Protein AF-A0A660T257-F1 (afdb_monomer_lite)

Structure (mmCIF, N/CA/C/O backbone):
data_AF-A0A660T257-F1
#
_entry.id   AF-A0A660T257-F1
#
loop_
_atom_site.group_PDB
_atom_site.id
_atom_site.type_symbol
_atom_site.label_atom_id
_atom_site.label_alt_id
_atom_site.label_comp_id
_atom_site.label_asym_id
_atom_site.label_entity_id
_atom_site.label_seq_id
_atom_site.pdbx_PDB_ins_code
_atom_site.Cartn_x
_atom_site.Cartn_y
_atom_site.Cartn_z
_atom_site.occupancy
_atom_site.B_iso_or_equiv
_atom_site.auth_seq_id
_atom_site.auth_comp_id
_atom_site.auth_asym_id
_atom_site.auth_atom_id
_atom_site.pdbx_PDB_model_num
ATOM 1 N N . MET A 1 1 ? 10.123 -20.105 -24.258 1.00 37.50 1 MET A N 1
ATOM 2 C CA . MET A 1 1 ? 10.003 -19.693 -22.844 1.00 37.50 1 MET A CA 1
ATOM 3 C C . MET A 1 1 ? 10.621 -18.316 -22.724 1.00 37.50 1 MET A C 1
ATOM 5 O O . MET A 1 1 ? 11.839 -18.211 -22.765 1.00 37.50 1 MET A O 1
ATOM 9 N N . TYR A 1 2 ? 9.806 -17.264 -22.693 1.00 41.28 2 TYR A N 1
ATOM 10 C CA . TYR A 1 2 ? 10.317 -15.922 -22.425 1.00 41.28 2 TYR A CA 1
ATOM 11 C C . TYR A 1 2 ? 10.726 -15.868 -20.955 1.00 41.28 2 TYR A C 1
ATOM 13 O O . TYR A 1 2 ? 9.949 -16.247 -20.081 1.00 41.28 2 TYR A O 1
ATOM 21 N N . SER A 1 3 ? 11.972 -15.489 -20.689 1.00 53.00 3 SER A N 1
ATOM 22 C CA . SER A 1 3 ? 12.457 -15.364 -19.321 1.00 53.00 3 SER A CA 1
ATOM 23 C C . SER A 1 3 ? 11.784 -14.148 -18.685 1.00 53.00 3 SER A C 1
ATOM 25 O O . SER A 1 3 ? 11.982 -13.029 -19.153 1.00 53.00 3 SER A O 1
ATOM 27 N N . ASN A 1 4 ? 11.021 -14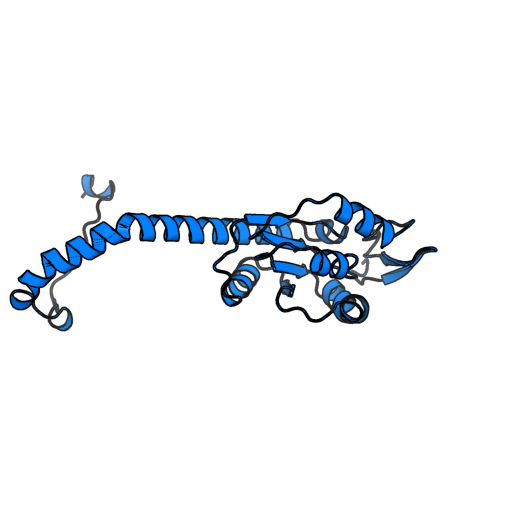.366 -17.612 1.00 74.00 4 ASN A N 1
ATOM 28 C CA . ASN A 1 4 ? 10.443 -13.340 -16.732 1.00 74.00 4 ASN A CA 1
ATOM 29 C C . ASN A 1 4 ? 11.539 -12.642 -15.897 1.00 74.00 4 ASN A C 1
ATOM 31 O O . ASN A 1 4 ? 11.479 -12.564 -14.673 1.00 74.00 4 ASN A O 1
ATOM 35 N N . ILE A 1 5 ? 12.614 -12.215 -16.558 1.00 89.94 5 ILE A N 1
ATOM 36 C CA . ILE A 1 5 ? 13.766 -11.566 -15.941 1.00 89.94 5 ILE A CA 1
ATOM 37 C C . ILE A 1 5 ? 13.730 -10.100 -16.373 1.00 89.94 5 ILE A C 1
ATOM 39 O O . ILE A 1 5 ? 13.799 -9.830 -17.575 1.00 89.94 5 ILE A O 1
ATOM 43 N N . PRO A 1 6 ? 13.621 -9.149 -15.434 1.00 94.06 6 PRO A N 1
ATOM 44 C CA . PRO A 1 6 ? 13.685 -7.743 -15.773 1.00 94.06 6 PRO A CA 1
ATOM 45 C C . PRO A 1 6 ? 15.085 -7.370 -16.268 1.00 94.06 6 PRO A C 1
ATOM 47 O O . PRO A 1 6 ? 16.095 -7.731 -15.665 1.00 94.06 6 PRO A O 1
ATOM 50 N N . LEU A 1 7 ? 15.145 -6.605 -17.356 1.00 94.06 7 LEU A N 1
ATOM 51 C CA . LEU A 1 7 ? 16.384 -6.137 -17.968 1.00 94.06 7 LEU A CA 1
ATOM 52 C C . LEU A 1 7 ? 16.445 -4.613 -17.944 1.00 94.06 7 LEU A C 1
ATOM 54 O O . LEU A 1 7 ? 15.573 -3.935 -18.491 1.00 94.06 7 LEU A O 1
ATOM 58 N N . LEU A 1 8 ? 17.518 -4.068 -17.369 1.00 93.25 8 LEU A N 1
ATOM 59 C CA . LEU A 1 8 ? 17.798 -2.638 -17.443 1.00 93.25 8 LEU A CA 1
ATOM 60 C C . LEU A 1 8 ? 18.213 -2.254 -18.864 1.00 93.25 8 LEU A C 1
ATOM 62 O O . LEU A 1 8 ? 19.142 -2.818 -19.448 1.00 93.25 8 LEU A O 1
ATOM 66 N N . LYS A 1 9 ? 17.538 -1.251 -19.418 1.00 92.94 9 LYS A N 1
ATOM 67 C CA . LYS A 1 9 ? 17.835 -0.672 -20.727 1.00 92.94 9 LYS A CA 1
ATOM 68 C C . LYS A 1 9 ? 18.117 0.811 -20.558 1.00 92.94 9 LYS A C 1
ATOM 70 O O . LYS A 1 9 ? 17.287 1.559 -20.047 1.00 92.94 9 LYS A O 1
ATOM 75 N N . LYS A 1 10 ? 19.296 1.249 -20.999 1.00 88.06 10 LYS A N 1
ATOM 76 C CA . LYS A 1 10 ? 19.611 2.677 -21.064 1.00 88.06 10 LYS A CA 1
ATOM 77 C C . LYS A 1 10 ? 18.778 3.319 -22.168 1.00 88.06 10 LYS A C 1
ATOM 79 O O . LYS A 1 10 ? 18.723 2.817 -23.286 1.00 88.06 10 LYS A O 1
ATOM 84 N N . THR A 1 11 ? 18.165 4.441 -21.841 1.00 83.31 11 THR A N 1
ATOM 85 C CA . THR A 1 11 ? 17.548 5.364 -22.791 1.00 83.31 11 THR A CA 1
ATOM 86 C C . THR A 1 11 ? 18.390 6.637 -22.832 1.00 83.31 11 THR A C 1
ATOM 88 O O . THR A 1 11 ? 19.219 6.865 -21.948 1.00 83.31 11 THR A O 1
ATOM 91 N N . GLY A 1 12 ? 18.171 7.503 -23.823 1.00 74.25 12 GLY A N 1
ATOM 92 C CA . GLY A 1 12 ? 18.867 8.794 -23.887 1.00 74.25 12 GLY A CA 1
ATOM 93 C C . GLY A 1 12 ? 18.593 9.721 -22.691 1.00 74.25 12 GLY A C 1
ATOM 94 O O . GLY A 1 12 ? 19.298 10.711 -22.533 1.00 74.25 12 GLY A O 1
ATOM 95 N N . ARG A 1 13 ? 17.582 9.422 -21.857 1.00 81.12 13 ARG A N 1
ATOM 96 C CA . ARG A 1 13 ? 17.127 10.256 -20.729 1.00 81.12 13 ARG A CA 1
ATOM 97 C C . ARG A 1 13 ? 16.907 9.475 -19.426 1.00 81.12 13 ARG A C 1
ATOM 99 O O . ARG A 1 13 ? 16.067 9.848 -18.620 1.00 81.12 13 ARG A O 1
ATOM 106 N N . GLY A 1 14 ? 17.633 8.376 -19.222 1.00 82.50 14 GLY A N 1
ATOM 107 C CA . GLY A 1 14 ? 17.567 7.591 -17.983 1.00 82.50 14 GLY A CA 1
ATOM 108 C C . GLY A 1 14 ? 17.494 6.089 -18.226 1.00 82.50 14 GLY A C 1
ATOM 109 O O . GLY A 1 14 ? 17.771 5.611 -19.329 1.00 82.50 14 GLY A O 1
ATOM 110 N N . GLN A 1 15 ? 17.124 5.327 -17.201 1.00 91.56 15 GLN A N 1
ATOM 111 C CA . GLN A 1 15 ? 17.009 3.872 -17.290 1.00 91.56 15 GLN A CA 1
ATOM 112 C C . GLN A 1 15 ? 15.545 3.455 -17.418 1.00 91.56 15 GLN A C 1
ATOM 114 O O . GLN A 1 15 ? 14.656 4.011 -16.785 1.00 91.56 15 GLN A O 1
ATOM 119 N N . ASN A 1 16 ? 15.285 2.467 -18.263 1.00 94.38 16 ASN A N 1
ATOM 120 C CA . ASN A 1 16 ? 13.996 1.798 -18.354 1.00 94.38 16 ASN A CA 1
ATOM 121 C C . ASN A 1 16 ? 14.183 0.323 -17.982 1.00 94.38 16 ASN A C 1
ATOM 123 O O . ASN A 1 16 ? 15.296 -0.205 -18.039 1.00 94.38 16 ASN A O 1
ATOM 127 N N . VAL A 1 17 ? 13.094 -0.344 -17.620 1.00 95.56 17 VAL A N 1
ATOM 128 C CA . VAL A 1 17 ? 13.072 -1.778 -17.340 1.00 95.56 17 VAL A CA 1
ATOM 129 C C . VAL A 1 17 ? 12.233 -2.449 -18.410 1.00 95.56 17 VAL A C 1
ATOM 131 O O . VAL A 1 17 ? 11.068 -2.103 -18.598 1.00 95.56 17 VAL A O 1
ATOM 134 N N . GLN A 1 18 ? 12.835 -3.396 -19.118 1.00 94.75 18 GLN A N 1
ATOM 135 C CA . GLN A 1 18 ? 12.131 -4.293 -20.019 1.00 94.75 18 GLN A CA 1
ATOM 136 C C . GLN A 1 18 ? 11.796 -5.582 -19.264 1.00 94.75 18 GLN A C 1
ATOM 138 O O . GLN A 1 18 ? 12.688 -6.210 -18.698 1.00 94.75 18 GLN A O 1
ATOM 143 N N . TYR A 1 19 ? 10.527 -5.974 -19.260 1.00 93.62 19 TYR A N 1
ATOM 144 C CA . TYR A 1 19 ? 10.048 -7.223 -18.674 1.00 93.62 19 TYR A CA 1
ATOM 145 C C . TYR A 1 19 ? 9.296 -7.998 -19.759 1.00 93.62 19 TYR A C 1
ATOM 147 O O . TYR A 1 19 ? 8.234 -7.567 -20.215 1.00 93.62 19 TYR A O 1
ATOM 155 N N . GLY A 1 20 ? 9.895 -9.088 -20.245 1.00 89.19 20 GLY A N 1
ATOM 156 C CA . GLY A 1 20 ? 9.464 -9.721 -21.494 1.00 89.19 20 GLY A CA 1
ATOM 157 C C . GLY A 1 20 ? 9.533 -8.731 -22.664 1.00 89.19 20 GLY A C 1
ATOM 158 O O . GLY A 1 20 ? 10.574 -8.120 -22.915 1.00 89.19 20 GLY A O 1
ATOM 159 N N . ASP A 1 21 ? 8.408 -8.523 -23.344 1.00 88.94 21 ASP A N 1
ATOM 160 C CA . ASP A 1 21 ? 8.302 -7.612 -24.494 1.00 88.94 21 ASP A CA 1
ATOM 161 C C . ASP A 1 21 ? 7.817 -6.198 -24.119 1.00 88.94 21 ASP A C 1
ATOM 163 O O . ASP A 1 21 ? 7.567 -5.360 -24.987 1.00 88.94 21 ASP A O 1
ATOM 167 N N . ILE A 1 22 ? 7.672 -5.905 -22.821 1.00 92.06 22 ILE A N 1
ATOM 168 C CA . ILE A 1 22 ? 7.062 -4.663 -22.336 1.00 92.06 22 ILE A CA 1
ATOM 169 C C . ILE A 1 22 ? 8.108 -3.786 -21.645 1.00 92.06 22 ILE A C 1
ATOM 171 O O . ILE A 1 22 ? 8.838 -4.236 -20.766 1.00 92.06 22 ILE A O 1
ATOM 175 N N . PHE A 1 23 ? 8.135 -2.497 -21.993 1.00 95.00 23 PHE A N 1
ATOM 176 C CA . PHE A 1 23 ? 8.833 -1.473 -21.210 1.00 95.00 23 PHE A CA 1
ATOM 177 C C . PHE A 1 23 ? 7.947 -0.962 -20.073 1.00 95.00 23 PHE A C 1
ATOM 179 O O . PHE A 1 23 ? 6.807 -0.547 -20.311 1.00 95.00 23 PHE A O 1
ATOM 186 N N . LEU A 1 24 ? 8.480 -0.962 -18.849 1.00 95.75 24 LEU A N 1
ATOM 187 C CA . LEU A 1 24 ? 7.742 -0.595 -17.637 1.00 95.75 24 LEU A CA 1
ATOM 188 C C . LEU A 1 24 ? 7.654 0.918 -17.406 1.00 95.75 24 LEU A C 1
ATOM 190 O O . LEU A 1 24 ? 6.793 1.374 -16.655 1.00 95.75 24 LEU A O 1
ATOM 194 N N . TYR A 1 25 ? 8.473 1.702 -18.103 1.00 96.00 25 TYR A N 1
ATOM 195 C CA . TYR A 1 25 ? 8.393 3.162 -18.146 1.00 96.00 25 TYR A CA 1
ATOM 196 C C . TYR A 1 25 ? 8.303 3.680 -19.586 1.00 96.00 25 TYR A C 1
ATOM 198 O O . TYR A 1 25 ? 8.396 2.919 -20.553 1.00 96.00 25 TYR A O 1
ATOM 206 N N . SER A 1 26 ? 8.147 4.998 -19.737 1.00 92.62 26 SER A N 1
ATOM 207 C CA . SER A 1 26 ? 8.244 5.679 -21.034 1.00 92.62 26 SER A CA 1
ATOM 208 C C . SER A 1 26 ? 9.567 5.349 -21.731 1.00 92.62 26 SER A C 1
ATOM 210 O O . SER A 1 26 ? 10.632 5.450 -21.130 1.00 92.62 26 SER A O 1
ATOM 212 N N . THR A 1 27 ? 9.522 4.980 -23.010 1.00 91.25 27 THR A N 1
ATOM 213 C CA . THR A 1 27 ? 10.723 4.686 -23.816 1.00 91.25 27 THR A CA 1
ATOM 214 C C . THR A 1 27 ? 11.532 5.936 -24.168 1.00 91.25 27 THR A C 1
ATOM 216 O O . THR A 1 27 ? 12.701 5.823 -24.525 1.00 91.25 27 THR A O 1
ATOM 219 N N . ILE A 1 28 ? 10.927 7.123 -24.049 1.00 89.75 28 ILE A N 1
ATOM 220 C CA . ILE A 1 28 ? 11.539 8.411 -24.402 1.00 89.75 28 ILE A CA 1
ATOM 221 C C . ILE A 1 28 ? 12.179 9.076 -23.178 1.00 89.75 28 ILE A C 1
ATOM 223 O O . ILE A 1 28 ? 13.295 9.585 -23.259 1.00 89.75 28 ILE A O 1
ATOM 227 N N . ASP A 1 29 ? 11.452 9.111 -22.061 1.00 91.75 29 ASP A N 1
ATOM 228 C CA . ASP A 1 29 ? 11.835 9.824 -20.836 1.00 91.75 29 ASP A CA 1
ATOM 229 C C . ASP A 1 29 ? 11.271 9.083 -19.607 1.00 91.75 29 ASP A C 1
ATOM 231 O O . ASP A 1 29 ? 10.191 9.439 -19.111 1.00 91.75 29 ASP A O 1
ATOM 235 N N . PRO A 1 30 ? 11.928 7.983 -19.182 1.00 93.00 30 PRO A N 1
ATOM 236 C CA . PRO A 1 30 ? 11.420 7.088 -18.145 1.00 93.00 30 PRO A CA 1
ATOM 237 C C . PRO A 1 30 ? 11.067 7.810 -16.844 1.00 93.00 30 PRO A C 1
ATOM 239 O O . PRO A 1 30 ? 9.935 7.707 -16.381 1.00 93.00 30 PRO A O 1
ATOM 242 N N . GLU A 1 31 ? 12.001 8.588 -16.301 1.00 93.06 31 GLU A N 1
ATOM 243 C CA . GLU A 1 31 ? 11.840 9.277 -15.022 1.00 93.06 31 GLU A CA 1
ATOM 244 C C . GLU A 1 31 ? 11.052 10.585 -15.173 1.00 93.06 31 GLU A C 1
ATOM 246 O O . GLU A 1 31 ? 10.085 10.819 -14.443 1.00 93.06 31 GLU A O 1
ATOM 251 N N . GLY A 1 32 ? 11.390 11.420 -16.163 1.00 93.88 32 GLY A N 1
ATOM 252 C CA . GLY A 1 32 ? 10.760 12.729 -16.339 1.00 93.88 32 GLY A CA 1
ATOM 253 C C . GLY A 1 32 ? 9.259 12.638 -16.617 1.00 93.88 32 GLY A C 1
ATOM 254 O O . GLY A 1 32 ? 8.488 13.490 -16.168 1.00 93.88 32 GLY A O 1
ATOM 255 N N . SER A 1 33 ? 8.805 11.577 -17.294 1.00 92.88 33 SER A N 1
ATOM 256 C CA . SER A 1 33 ? 7.372 11.325 -17.498 1.00 92.88 33 SER A CA 1
ATOM 257 C C . SER A 1 33 ? 6.619 11.010 -16.199 1.00 92.88 33 SER A C 1
ATOM 259 O O . SER A 1 33 ? 5.471 11.435 -16.043 1.00 92.88 33 SER A O 1
ATOM 261 N N . VAL A 1 34 ? 7.261 10.319 -15.253 1.00 94.38 34 VAL A N 1
ATOM 262 C CA . VAL A 1 34 ? 6.695 9.997 -13.936 1.00 94.38 34 VAL A CA 1
ATOM 263 C C . VAL A 1 34 ? 6.650 11.243 -13.058 1.00 94.38 34 VAL A C 1
ATOM 265 O O . VAL A 1 34 ? 5.609 11.537 -12.472 1.00 94.38 34 VAL A O 1
ATOM 268 N N . LEU A 1 35 ? 7.730 12.031 -13.030 1.00 94.25 35 LEU A N 1
ATOM 269 C CA . LEU A 1 35 ? 7.789 13.271 -12.250 1.00 94.25 35 LEU A CA 1
ATOM 270 C C . LEU A 1 35 ? 6.707 14.274 -12.679 1.00 94.25 35 LEU A C 1
ATOM 272 O O . LEU A 1 35 ? 5.972 14.779 -11.833 1.00 94.25 35 LEU A O 1
ATOM 276 N N . LYS A 1 36 ? 6.521 14.477 -13.991 1.00 93.50 36 LYS A N 1
ATOM 277 C CA . LYS A 1 36 ? 5.444 15.327 -14.536 1.00 93.50 36 LYS A CA 1
ATOM 278 C C . LYS A 1 36 ? 4.043 14.832 -14.178 1.00 93.50 36 LYS A C 1
ATOM 280 O O . LYS A 1 36 ? 3.115 15.632 -14.087 1.00 93.50 36 LYS A O 1
ATOM 285 N N . ARG A 1 37 ? 3.860 13.514 -14.033 1.00 93.44 37 ARG A N 1
ATOM 286 C CA . ARG A 1 37 ? 2.581 12.935 -13.603 1.00 93.44 37 ARG A CA 1
ATOM 287 C C . ARG A 1 37 ? 2.328 13.246 -12.134 1.00 93.44 37 ARG A C 1
ATOM 289 O O . ARG A 1 37 ? 1.237 13.703 -11.821 1.00 93.44 37 ARG A O 1
ATOM 296 N N . ILE A 1 38 ? 3.330 13.052 -11.274 1.00 93.94 38 ILE A N 1
ATOM 297 C CA . ILE A 1 38 ? 3.237 13.328 -9.832 1.00 93.94 38 ILE A CA 1
ATOM 298 C C . ILE A 1 38 ? 2.865 14.786 -9.558 1.00 93.94 38 ILE A C 1
ATOM 300 O O . ILE A 1 38 ? 2.038 15.039 -8.693 1.00 93.94 38 ILE A O 1
ATOM 304 N N . GLU A 1 39 ? 3.403 15.739 -10.322 1.00 92.56 39 GLU A N 1
ATOM 305 C CA . GLU A 1 39 ? 3.092 17.172 -10.165 1.00 92.56 39 GLU A CA 1
ATOM 306 C C . GLU A 1 39 ? 1.610 17.525 -10.362 1.00 92.56 39 GLU A C 1
ATOM 308 O O . GLU A 1 39 ? 1.173 18.588 -9.935 1.00 92.56 39 GLU A O 1
ATOM 313 N N . ARG A 1 40 ? 0.832 16.649 -11.005 1.00 92.31 40 ARG A N 1
ATOM 314 C CA . ARG A 1 40 ? -0.600 16.852 -11.263 1.00 92.31 40 ARG A CA 1
ATOM 315 C C . ARG A 1 40 ? -1.497 16.126 -10.263 1.00 92.31 40 ARG A C 1
ATOM 317 O O . ARG A 1 40 ? -2.715 16.253 -10.355 1.00 92.31 40 ARG A O 1
ATOM 324 N N . ILE A 1 41 ? -0.921 15.322 -9.372 1.00 93.81 41 ILE A N 1
ATOM 325 C CA . ILE A 1 41 ? -1.677 14.536 -8.401 1.00 93.81 41 ILE A CA 1
ATOM 326 C C . ILE A 1 41 ? -1.890 15.390 -7.156 1.00 93.81 41 ILE A C 1
ATOM 328 O O . ILE A 1 41 ? -0.932 15.796 -6.503 1.00 93.81 41 ILE A O 1
ATOM 332 N N . ASP A 1 42 ? -3.155 15.619 -6.816 1.00 94.19 42 ASP A N 1
ATOM 333 C CA . ASP A 1 42 ? -3.539 16.179 -5.524 1.00 94.19 42 ASP A CA 1
ATOM 334 C C . ASP A 1 42 ? -3.646 15.047 -4.496 1.00 94.19 42 ASP A C 1
ATOM 336 O O . ASP A 1 42 ? -4.424 14.104 -4.680 1.00 94.19 42 ASP A O 1
ATOM 340 N N . ILE A 1 43 ? -2.840 15.127 -3.437 1.00 95.94 43 ILE A N 1
ATOM 341 C CA . ILE A 1 43 ? -2.849 14.183 -2.316 1.00 95.94 43 ILE A CA 1
ATOM 342 C C . ILE A 1 43 ? -3.385 14.932 -1.107 1.00 95.94 43 ILE A C 1
ATOM 344 O O . ILE A 1 43 ? -2.850 15.969 -0.720 1.00 95.94 43 ILE A O 1
ATOM 348 N N . LYS A 1 44 ? -4.435 14.393 -0.489 1.00 95.38 44 LYS A N 1
ATOM 349 C CA . LYS A 1 44 ? -5.030 14.971 0.721 1.00 95.38 44 LYS A CA 1
ATOM 350 C C . LYS A 1 44 ? -4.319 14.453 1.968 1.00 95.38 44 LYS A C 1
ATOM 352 O O . LYS A 1 44 ? -3.742 13.369 1.952 1.00 95.38 44 LYS A O 1
ATOM 357 N N . ALA A 1 45 ? -4.403 15.201 3.064 1.00 94.75 45 ALA A N 1
ATOM 358 C CA . ALA A 1 45 ? -3.960 14.715 4.369 1.00 94.75 45 ALA A CA 1
ATOM 359 C C . ALA A 1 45 ? -4.685 13.422 4.772 1.00 94.75 45 ALA A C 1
ATOM 361 O O . ALA A 1 45 ? -5.786 13.136 4.283 1.00 94.75 45 ALA A O 1
ATOM 362 N N . ASP A 1 46 ? -4.064 12.673 5.685 1.00 95.12 46 ASP A N 1
ATOM 363 C CA . ASP A 1 46 ? -4.601 11.414 6.208 1.00 95.12 46 ASP A CA 1
ATOM 364 C C . ASP A 1 46 ? -4.856 10.355 5.116 1.00 95.12 46 ASP A C 1
ATOM 366 O O . ASP A 1 46 ? -5.877 9.658 5.126 1.00 95.12 46 ASP A O 1
ATOM 370 N N . THR A 1 47 ? -3.942 10.249 4.148 1.00 96.19 47 THR A N 1
ATOM 371 C CA . THR A 1 47 ? -4.069 9.345 2.994 1.00 96.19 47 THR A CA 1
ATOM 372 C C . THR A 1 47 ? -3.037 8.221 3.037 1.00 96.19 47 THR A C 1
ATOM 374 O O . THR A 1 47 ? -1.851 8.450 3.263 1.00 96.19 47 THR A O 1
ATOM 377 N N . LEU A 1 48 ? -3.470 6.994 2.763 1.00 97.44 48 LEU A N 1
ATOM 378 C CA . LEU A 1 48 ? -2.580 5.913 2.359 1.00 97.44 48 LEU A CA 1
ATOM 379 C C . LEU A 1 48 ? -2.328 6.035 0.855 1.00 97.44 48 LEU A C 1
ATOM 381 O O . LEU A 1 48 ? -3.218 5.772 0.052 1.00 97.44 48 LEU A O 1
ATOM 385 N N . VAL A 1 49 ? -1.126 6.443 0.469 1.00 97.69 49 VAL A N 1
ATOM 386 C CA . VAL A 1 49 ? -0.702 6.467 -0.931 1.00 97.69 49 VAL A CA 1
ATOM 387 C C . VAL A 1 49 ? -0.229 5.068 -1.304 1.00 97.69 49 VAL A C 1
ATOM 389 O O . VAL A 1 49 ? 0.865 4.658 -0.916 1.00 97.69 49 VAL A O 1
ATOM 392 N N . PHE A 1 50 ? -1.053 4.328 -2.038 1.00 98.25 50 PHE A N 1
ATOM 393 C CA . PHE A 1 50 ? -0.730 2.978 -2.490 1.00 98.25 50 PHE A CA 1
ATOM 394 C C . PHE A 1 50 ? 0.004 3.026 -3.834 1.00 98.25 50 PHE A C 1
ATOM 396 O O . PHE A 1 50 ? -0.463 3.646 -4.789 1.00 98.25 50 PHE A O 1
ATOM 403 N N . ILE A 1 51 ? 1.174 2.391 -3.912 1.00 98.19 51 ILE A N 1
ATOM 404 C CA . ILE A 1 51 ? 1.996 2.346 -5.126 1.00 98.19 51 ILE A CA 1
ATOM 405 C C . ILE A 1 51 ? 2.214 0.881 -5.514 1.00 98.19 51 ILE A C 1
ATOM 407 O O . ILE A 1 51 ? 3.117 0.228 -4.976 1.00 98.19 51 ILE A O 1
ATOM 411 N N . PRO A 1 52 ? 1.416 0.349 -6.452 1.00 97.81 52 PRO A N 1
ATOM 412 C CA . PRO A 1 52 ? 1.647 -0.979 -6.989 1.00 97.81 52 PRO A CA 1
ATOM 413 C C . PRO A 1 52 ? 2.837 -0.956 -7.950 1.00 97.81 52 PRO A C 1
ATOM 415 O O . PRO A 1 52 ? 2.918 -0.123 -8.855 1.00 97.81 52 PRO A O 1
ATOM 418 N N . SER A 1 53 ? 3.749 -1.904 -7.759 1.00 97.19 53 SER A N 1
ATOM 419 C CA . SER A 1 53 ? 4.961 -2.097 -8.552 1.00 97.19 53 SER A CA 1
ATOM 420 C C . SER A 1 53 ? 5.840 -0.839 -8.684 1.00 97.19 53 SER A C 1
ATOM 422 O O . SER A 1 53 ? 5.808 -0.134 -9.705 1.00 97.19 53 SER A O 1
ATOM 424 N N . PRO A 1 54 ? 6.666 -0.526 -7.666 1.00 95.44 54 PRO A N 1
ATOM 425 C CA . PRO A 1 54 ? 7.552 0.634 -7.715 1.00 95.44 54 PRO A CA 1
ATOM 426 C C . PRO A 1 54 ? 8.664 0.498 -8.770 1.00 95.44 54 PRO A C 1
ATOM 428 O O . PRO A 1 54 ? 9.130 1.523 -9.263 1.00 95.44 54 PRO A O 1
ATOM 431 N N . VAL A 1 55 ? 9.066 -0.722 -9.153 1.00 95.62 55 VAL A N 1
ATOM 432 C CA . VAL A 1 55 ? 10.117 -1.032 -10.148 1.00 95.62 55 VAL A CA 1
ATOM 433 C C . VAL A 1 55 ? 11.456 -0.334 -9.854 1.00 95.62 55 VAL A C 1
ATOM 435 O O . VAL A 1 55 ? 12.245 -0.859 -9.082 1.00 95.62 55 VAL A O 1
ATOM 438 N N . LEU A 1 56 ? 11.739 0.840 -10.431 1.00 95.12 56 LEU A N 1
ATOM 439 C CA . LEU A 1 56 ? 12.942 1.637 -10.133 1.00 95.12 56 LEU A CA 1
ATOM 440 C C . LEU A 1 56 ? 12.701 2.707 -9.062 1.00 95.12 56 LEU A C 1
ATOM 442 O O . LEU A 1 56 ? 13.623 3.411 -8.676 1.00 95.12 56 LEU A O 1
ATOM 446 N N . GLY A 1 57 ? 11.470 2.854 -8.576 1.00 94.44 57 GLY A N 1
ATOM 447 C CA . GLY A 1 57 ? 11.128 3.821 -7.537 1.00 94.44 57 GLY A CA 1
ATOM 448 C C . GLY A 1 57 ? 11.080 5.274 -8.013 1.00 94.44 57 GLY A C 1
ATOM 449 O O . GLY A 1 57 ? 11.028 6.181 -7.179 1.00 94.44 57 GLY A O 1
ATOM 450 N N . TYR A 1 58 ? 11.070 5.518 -9.330 1.00 94.56 58 TYR A N 1
ATOM 451 C CA . TYR A 1 58 ? 10.986 6.872 -9.877 1.00 94.56 58 TYR A CA 1
ATOM 452 C C . TYR A 1 58 ? 9.811 7.641 -9.288 1.00 94.56 58 TYR A C 1
ATOM 454 O O . TYR A 1 58 ? 8.672 7.188 -9.328 1.00 94.56 58 TYR A O 1
ATOM 462 N N . GLY A 1 59 ? 10.105 8.816 -8.732 1.00 92.62 59 GLY A N 1
ATOM 463 C CA . GLY A 1 59 ? 9.109 9.692 -8.129 1.00 92.62 59 GLY A CA 1
ATOM 464 C C . GLY A 1 59 ? 8.768 9.432 -6.657 1.00 92.62 59 GLY A C 1
ATOM 465 O O . GLY A 1 59 ? 8.184 10.319 -6.037 1.00 92.62 59 GLY A O 1
ATOM 466 N N . VAL A 1 60 ? 9.193 8.318 -6.044 1.00 94.81 60 VAL A N 1
ATOM 467 C CA . VAL A 1 60 ? 8.926 8.042 -4.613 1.00 94.81 60 VAL A CA 1
ATOM 468 C C . VAL A 1 60 ? 9.513 9.136 -3.713 1.00 94.81 60 VAL A C 1
ATOM 470 O O . VAL A 1 60 ? 8.812 9.696 -2.875 1.00 94.81 60 VAL A O 1
ATOM 473 N N . ASN A 1 61 ? 10.765 9.541 -3.945 1.00 93.75 61 ASN A N 1
ATOM 474 C CA . ASN A 1 61 ? 11.384 10.652 -3.210 1.00 93.75 61 ASN A CA 1
ATOM 475 C C . ASN A 1 61 ? 10.661 11.988 -3.403 1.00 93.75 61 ASN A C 1
ATOM 477 O O . ASN A 1 61 ? 10.589 12.804 -2.484 1.00 93.75 61 ASN A O 1
ATOM 481 N N . LYS A 1 62 ? 10.155 12.242 -4.615 1.00 93.56 62 LYS A N 1
ATOM 482 C CA . LYS A 1 62 ? 9.414 13.471 -4.915 1.00 93.56 62 LYS A CA 1
ATOM 483 C C . LYS A 1 62 ? 8.096 13.493 -4.144 1.00 93.56 62 LYS A C 1
ATOM 485 O O . LYS A 1 62 ? 7.754 14.535 -3.595 1.00 93.56 62 LYS A O 1
ATOM 490 N N . LEU A 1 63 ? 7.412 12.350 -4.055 1.00 94.81 63 LEU A N 1
ATOM 491 C CA . LEU A 1 63 ? 6.226 12.188 -3.218 1.00 94.81 63 LEU A CA 1
ATOM 492 C C . LEU A 1 63 ? 6.568 12.423 -1.744 1.00 94.81 63 LEU A C 1
ATOM 494 O O . LEU A 1 63 ? 5.963 13.296 -1.137 1.00 94.81 63 LEU A O 1
ATOM 498 N N . LEU A 1 64 ? 7.583 11.758 -1.183 1.00 94.12 64 LEU A N 1
ATOM 499 C CA . LEU A 1 64 ? 7.959 11.915 0.235 1.00 94.12 64 LEU A CA 1
ATOM 500 C C . LEU A 1 64 ? 8.232 13.365 0.660 1.00 94.12 64 LEU A C 1
ATOM 502 O O . LEU A 1 64 ? 7.915 13.753 1.787 1.00 94.12 64 LEU A O 1
ATOM 506 N N . LYS A 1 65 ? 8.800 14.176 -0.238 1.00 92.88 65 LYS A N 1
ATOM 507 C CA . LYS A 1 65 ? 9.052 15.604 0.010 1.00 92.88 65 LYS A CA 1
ATOM 508 C C . LYS A 1 65 ? 7.775 16.446 0.056 1.00 92.88 65 LYS A C 1
ATOM 510 O O . LYS A 1 65 ? 7.774 17.485 0.705 1.00 92.88 65 LYS A O 1
ATOM 515 N N . ASN A 1 66 ? 6.717 16.003 -0.619 1.00 90.88 66 ASN A N 1
ATOM 51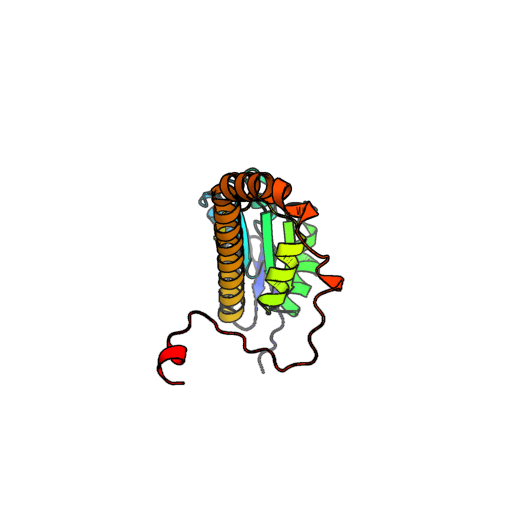6 C CA . ASN A 1 66 ? 5.510 16.788 -0.869 1.00 90.88 66 ASN A CA 1
ATOM 517 C C . ASN A 1 66 ? 4.238 16.197 -0.236 1.00 90.88 66 ASN A C 1
ATOM 519 O O . ASN A 1 66 ? 3.189 16.831 -0.321 1.00 90.88 66 ASN A O 1
ATOM 523 N N . ILE A 1 67 ? 4.290 15.002 0.368 1.00 93.12 67 ILE A N 1
ATOM 524 C CA . ILE A 1 67 ? 3.099 14.405 0.980 1.00 93.12 67 ILE A CA 1
ATOM 525 C C . ILE A 1 67 ? 2.607 15.249 2.171 1.00 93.12 67 ILE A C 1
ATOM 527 O O . ILE A 1 67 ? 3.420 15.673 3.000 1.00 93.12 67 ILE A O 1
ATOM 531 N N . PRO A 1 68 ? 1.286 15.465 2.306 1.00 94.38 68 PRO A N 1
ATOM 532 C CA . PRO A 1 68 ? 0.731 16.179 3.449 1.00 94.38 68 PRO A CA 1
ATOM 533 C C . PRO A 1 68 ? 0.890 15.406 4.771 1.00 94.38 68 PRO A C 1
ATOM 535 O O . PRO A 1 68 ? 1.139 14.195 4.766 1.00 94.38 68 PRO A O 1
ATOM 538 N N . PRO A 1 69 ? 0.664 16.062 5.923 1.00 92.12 69 PRO A N 1
ATOM 539 C CA . PRO A 1 69 ? 0.637 15.399 7.226 1.00 92.12 69 PRO A CA 1
ATOM 540 C C . PRO A 1 69 ? -0.352 14.224 7.287 1.00 92.12 69 PRO A C 1
ATOM 542 O O . PRO A 1 69 ? -1.375 14.213 6.601 1.00 92.12 69 PRO A O 1
ATOM 545 N N . GLY A 1 70 ? -0.035 13.227 8.117 1.00 92.56 70 GLY A N 1
ATOM 546 C CA . GLY A 1 70 ? -0.872 12.033 8.294 1.00 92.56 70 GLY A CA 1
ATOM 547 C C . GLY A 1 70 ? -0.884 11.075 7.096 1.00 92.56 70 GLY A C 1
ATOM 548 O O . GLY A 1 70 ? -1.627 10.098 7.113 1.00 92.56 70 GLY A O 1
ATOM 549 N N . THR A 1 71 ? -0.076 11.346 6.067 1.00 95.12 71 THR A N 1
ATOM 550 C CA . THR A 1 71 ? 0.029 10.526 4.854 1.00 95.12 71 THR A CA 1
ATOM 551 C C . THR A 1 71 ? 1.135 9.484 4.993 1.00 95.12 71 THR A C 1
ATOM 553 O O . THR A 1 71 ? 2.206 9.784 5.524 1.00 95.12 71 THR A O 1
ATOM 556 N N . HIS A 1 72 ? 0.896 8.286 4.461 1.00 95.81 72 HIS A N 1
ATOM 557 C CA . HIS A 1 72 ? 1.884 7.208 4.384 1.00 95.81 72 HIS A CA 1
ATOM 558 C C . HIS A 1 72 ? 1.971 6.663 2.964 1.00 95.81 72 HIS A C 1
ATOM 560 O O . HIS A 1 72 ? 0.943 6.444 2.330 1.00 95.81 72 HIS A O 1
ATOM 566 N N . ILE A 1 73 ? 3.181 6.421 2.468 1.00 96.75 73 ILE A N 1
ATOM 567 C CA . ILE A 1 73 ? 3.422 5.787 1.173 1.00 96.75 73 ILE A CA 1
ATOM 568 C C . ILE A 1 73 ? 3.640 4.293 1.389 1.00 96.75 73 ILE A C 1
ATOM 570 O O . ILE A 1 73 ? 4.570 3.880 2.084 1.00 96.75 73 ILE A O 1
ATOM 574 N N . PHE A 1 74 ? 2.801 3.482 0.754 1.00 97.44 74 PHE A N 1
ATOM 575 C CA . PHE A 1 74 ? 2.859 2.032 0.819 1.00 97.44 74 PHE A CA 1
ATOM 576 C C . PHE A 1 74 ? 3.081 1.440 -0.569 1.00 97.44 74 PHE A C 1
ATOM 578 O O . PHE A 1 74 ? 2.168 1.346 -1.389 1.00 97.44 74 PHE A O 1
ATOM 585 N N . CYS A 1 75 ? 4.326 1.055 -0.829 1.00 97.81 75 CYS A N 1
ATOM 586 C CA . CYS A 1 75 ? 4.730 0.398 -2.059 1.00 97.81 75 CYS A CA 1
ATOM 587 C C . CYS A 1 75 ? 4.608 -1.118 -1.904 1.00 97.81 75 CYS A C 1
ATOM 589 O O . CYS A 1 75 ? 5.163 -1.698 -0.966 1.00 97.81 75 CYS A O 1
ATOM 591 N N . VAL A 1 76 ? 3.953 -1.770 -2.860 1.00 98.25 76 VAL A N 1
ATOM 592 C CA . VAL A 1 76 ? 3.844 -3.231 -2.881 1.00 98.25 76 VAL A CA 1
ATOM 593 C C . VAL A 1 76 ? 4.319 -3.770 -4.217 1.00 98.25 76 VAL A C 1
ATOM 595 O O . VAL A 1 76 ? 3.900 -3.305 -5.275 1.00 98.25 76 VAL A O 1
ATOM 598 N N . GLU A 1 77 ? 5.196 -4.767 -4.160 1.00 98.00 77 GLU A N 1
ATOM 599 C CA . GLU A 1 77 ? 5.650 -5.510 -5.329 1.00 98.00 77 GLU A CA 1
ATOM 600 C C . GLU A 1 77 ? 5.251 -6.986 -5.202 1.00 98.00 77 GLU A C 1
ATOM 602 O O . GLU A 1 77 ? 5.585 -7.648 -4.218 1.00 98.00 77 GLU A O 1
ATOM 607 N N . ALA A 1 78 ? 4.526 -7.500 -6.193 1.00 97.12 78 ALA A N 1
ATOM 608 C CA . ALA A 1 78 ? 4.083 -8.889 -6.235 1.00 97.12 78 ALA A CA 1
ATOM 609 C C . ALA A 1 78 ? 5.196 -9.810 -6.758 1.00 97.12 78 ALA A C 1
ATOM 611 O O . ALA A 1 78 ? 5.350 -10.937 -6.283 1.00 97.12 78 ALA A O 1
ATOM 612 N N . ASP A 1 79 ? 6.002 -9.312 -7.697 1.00 95.88 79 ASP A N 1
ATOM 613 C CA . ASP A 1 79 ? 7.018 -10.090 -8.398 1.00 95.88 79 ASP A CA 1
ATOM 614 C C . ASP A 1 79 ? 8.366 -10.080 -7.670 1.00 95.88 79 ASP A C 1
ATOM 616 O O . ASP A 1 79 ? 8.924 -9.038 -7.321 1.00 95.88 79 ASP A O 1
ATOM 620 N N . GLU A 1 80 ? 8.936 -11.264 -7.456 1.00 95.56 80 GLU A N 1
ATOM 621 C CA . GLU A 1 80 ? 10.211 -11.391 -6.752 1.00 95.56 80 GLU A CA 1
ATOM 622 C C . GLU A 1 80 ? 11.384 -10.761 -7.518 1.00 95.56 80 GLU A C 1
ATOM 624 O O . GLU A 1 80 ? 12.257 -10.147 -6.905 1.00 95.56 80 GLU A O 1
ATOM 629 N N . GLN A 1 81 ? 11.411 -10.877 -8.845 1.00 95.44 81 GLN A N 1
ATOM 630 C CA . GLN A 1 81 ? 12.505 -10.366 -9.667 1.00 95.44 81 GLN A CA 1
ATOM 631 C C . GLN A 1 81 ? 12.447 -8.841 -9.783 1.00 95.44 81 GLN A C 1
ATOM 633 O O . GLN A 1 81 ? 13.487 -8.184 -9.734 1.00 95.44 81 GLN A O 1
ATOM 638 N N . LEU A 1 82 ? 11.247 -8.260 -9.873 1.00 95.94 82 LEU A N 1
ATOM 639 C CA . LEU A 1 82 ? 11.065 -6.810 -9.806 1.00 95.94 82 LEU A CA 1
ATOM 640 C C . LEU A 1 82 ? 11.412 -6.260 -8.424 1.00 95.94 82 LEU A C 1
ATOM 642 O O . LEU A 1 82 ? 12.048 -5.211 -8.348 1.00 95.94 82 LEU A O 1
ATOM 646 N N . MET A 1 83 ? 11.088 -6.977 -7.342 1.00 96.50 83 MET A N 1
ATOM 647 C CA . MET A 1 83 ? 11.522 -6.571 -6.004 1.00 96.50 83 MET A CA 1
ATOM 648 C C . MET A 1 83 ? 13.049 -6.614 -5.872 1.00 96.50 83 MET A C 1
ATOM 650 O O . MET A 1 83 ? 13.647 -5.680 -5.340 1.00 96.50 83 MET A O 1
ATOM 654 N N . LYS A 1 84 ? 13.704 -7.666 -6.378 1.00 95.81 84 LYS A N 1
ATOM 655 C CA . LYS A 1 84 ? 15.174 -7.742 -6.398 1.00 95.81 84 LYS A CA 1
ATOM 656 C C . LYS A 1 84 ? 15.780 -6.571 -7.166 1.00 95.81 84 LYS A C 1
ATOM 658 O O . LYS A 1 84 ? 16.677 -5.917 -6.644 1.00 95.81 84 LYS A O 1
ATOM 663 N N . LEU A 1 85 ? 15.249 -6.259 -8.351 1.00 95.50 85 LEU A N 1
ATOM 664 C CA . LEU A 1 85 ? 15.685 -5.104 -9.139 1.00 95.50 85 LEU A CA 1
ATOM 665 C C . LEU A 1 85 ? 15.479 -3.787 -8.381 1.00 95.50 85 LEU A C 1
ATOM 667 O O . LEU A 1 85 ? 16.366 -2.932 -8.389 1.00 95.50 85 LEU A O 1
ATOM 671 N N . PHE A 1 86 ? 14.339 -3.625 -7.708 1.00 95.56 86 PHE A N 1
ATOM 672 C CA . PHE A 1 86 ? 14.067 -2.450 -6.889 1.00 95.56 86 PHE A CA 1
ATOM 673 C C . PHE A 1 86 ? 15.103 -2.303 -5.771 1.00 95.56 86 PHE A C 1
ATOM 675 O O . PHE A 1 86 ? 15.673 -1.228 -5.625 1.00 95.56 86 PHE A O 1
ATOM 682 N N . ILE A 1 87 ? 15.400 -3.365 -5.021 1.00 94.25 87 ILE A N 1
ATOM 683 C CA . ILE A 1 87 ? 16.399 -3.328 -3.940 1.00 94.25 87 ILE A CA 1
ATOM 684 C C . ILE A 1 87 ? 17.805 -3.054 -4.490 1.00 94.25 87 ILE A C 1
ATOM 686 O O . ILE A 1 87 ? 18.587 -2.309 -3.901 1.00 94.25 87 ILE A O 1
ATOM 690 N N . GLU A 1 88 ? 18.152 -3.662 -5.623 1.00 93.75 88 GLU A N 1
ATOM 691 C CA . GLU A 1 88 ? 19.495 -3.544 -6.177 1.00 93.75 88 GLU A CA 1
ATOM 692 C C . GLU A 1 88 ? 19.750 -2.161 -6.779 1.00 93.75 88 GLU A C 1
ATOM 694 O O . GLU A 1 88 ? 20.854 -1.641 -6.614 1.00 93.75 88 GLU A O 1
ATOM 699 N N . TYR A 1 89 ? 18.759 -1.554 -7.438 1.00 92.25 89 TYR A N 1
ATOM 700 C CA . TYR A 1 89 ? 18.936 -0.318 -8.208 1.00 92.25 89 TYR A CA 1
ATOM 701 C C . TYR A 1 89 ? 18.061 0.840 -7.724 1.00 92.25 89 TYR A C 1
ATOM 703 O O . TYR A 1 89 ? 18.568 1.946 -7.554 1.00 92.25 89 TYR A O 1
ATOM 711 N N . GLY A 1 90 ? 16.769 0.604 -7.490 1.00 87.88 90 GLY A N 1
ATOM 712 C CA . GLY A 1 90 ? 15.797 1.660 -7.191 1.00 87.88 90 GLY A CA 1
ATOM 713 C C . GLY A 1 90 ? 15.889 2.225 -5.772 1.00 87.88 90 GLY A C 1
ATOM 714 O O . GLY A 1 90 ? 15.829 3.436 -5.571 1.00 87.88 90 GLY A O 1
ATOM 715 N N . SER A 1 91 ? 16.087 1.375 -4.763 1.00 88.19 91 SER A N 1
ATOM 716 C CA . SER A 1 91 ? 16.070 1.797 -3.359 1.00 88.19 91 SER A CA 1
ATOM 717 C C . SER A 1 91 ? 17.296 2.610 -2.951 1.00 88.19 91 SER A C 1
ATOM 719 O O . SER A 1 91 ? 17.255 3.261 -1.914 1.00 88.19 91 SER A O 1
ATOM 721 N N . ARG A 1 92 ? 18.376 2.601 -3.747 1.00 83.94 92 ARG A N 1
ATOM 722 C CA . ARG A 1 92 ? 19.620 3.334 -3.442 1.00 83.94 92 ARG A CA 1
ATOM 723 C C . ARG A 1 92 ? 19.414 4.838 -3.360 1.00 83.94 92 ARG A C 1
ATOM 725 O O . ARG A 1 92 ? 20.084 5.505 -2.581 1.00 83.94 92 ARG A O 1
ATOM 732 N N . GLU A 1 93 ? 18.515 5.364 -4.181 1.00 79.56 93 GLU A N 1
ATOM 733 C CA . GLU A 1 93 ? 18.237 6.796 -4.208 1.00 79.56 93 GLU A CA 1
ATOM 734 C C . GLU A 1 93 ? 17.161 7.180 -3.194 1.00 79.56 93 GLU A C 1
ATOM 736 O O . GLU A 1 93 ? 17.041 8.354 -2.847 1.00 79.56 93 GLU A O 1
ATOM 741 N N . ILE A 1 94 ? 16.378 6.217 -2.697 1.00 87.94 94 ILE A N 1
ATOM 742 C CA . ILE A 1 94 ? 15.247 6.479 -1.811 1.00 87.94 94 ILE A CA 1
ATOM 743 C C . ILE A 1 94 ? 15.738 6.713 -0.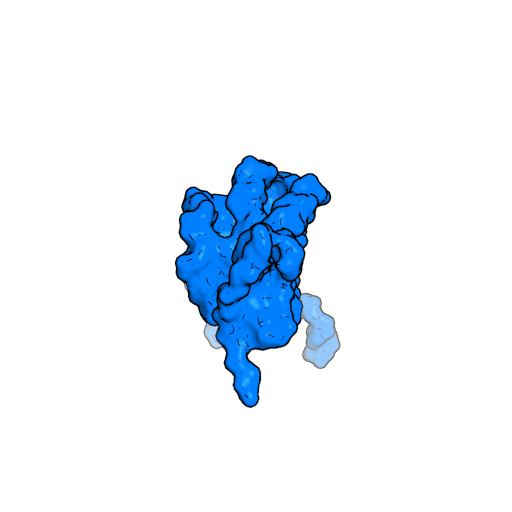386 1.00 87.94 94 ILE A C 1
ATOM 745 O O . ILE A 1 94 ? 16.382 5.864 0.226 1.00 87.94 94 ILE A O 1
ATOM 749 N N . SER A 1 95 ? 15.407 7.884 0.152 1.00 84.75 95 SER A N 1
ATOM 750 C CA . SER A 1 95 ? 15.756 8.227 1.530 1.00 84.75 95 SER A CA 1
ATOM 751 C C . SER A 1 95 ? 14.960 7.368 2.511 1.00 84.75 95 SER A C 1
ATOM 753 O O . SER A 1 95 ? 13.758 7.170 2.332 1.00 84.75 95 SER A O 1
ATOM 755 N N . ALA A 1 96 ? 15.621 6.884 3.564 1.00 87.62 96 ALA A N 1
ATOM 756 C CA . ALA A 1 96 ? 14.930 6.223 4.663 1.00 87.62 96 ALA A CA 1
ATOM 757 C C . ALA A 1 96 ? 13.959 7.218 5.320 1.00 87.62 96 ALA A C 1
ATOM 759 O O . ALA A 1 96 ? 14.372 8.274 5.798 1.00 87.62 96 ALA A O 1
ATOM 760 N N . ASP A 1 97 ? 12.673 6.881 5.327 1.00 92.00 97 ASP A N 1
ATOM 761 C CA . ASP A 1 97 ? 11.599 7.720 5.852 1.00 92.00 97 ASP A CA 1
ATOM 762 C C . ASP A 1 97 ? 10.581 6.819 6.558 1.00 92.00 97 ASP A C 1
ATOM 764 O O . ASP A 1 97 ? 10.216 5.761 6.047 1.00 92.00 97 ASP A O 1
ATOM 768 N N . ASN A 1 98 ? 10.121 7.220 7.743 1.00 91.12 98 ASN A N 1
ATOM 769 C CA . ASN A 1 98 ? 9.132 6.454 8.505 1.00 91.12 98 ASN A CA 1
ATOM 770 C C . ASN A 1 98 ? 7.736 6.478 7.861 1.00 91.12 98 ASN A C 1
ATOM 772 O O . ASN A 1 98 ? 6.899 5.644 8.197 1.00 91.12 98 ASN A O 1
ATOM 776 N N . ARG A 1 99 ? 7.500 7.407 6.927 1.00 94.00 99 ARG A N 1
ATOM 777 C CA . ARG A 1 99 ? 6.282 7.522 6.115 1.00 94.00 99 ARG A CA 1
ATOM 778 C C . ARG A 1 99 ? 6.349 6.685 4.838 1.00 94.00 99 ARG A C 1
ATOM 780 O O . ARG A 1 99 ? 5.491 6.831 3.971 1.00 94.00 99 ARG A O 1
ATOM 787 N N . LEU A 1 100 ? 7.381 5.856 4.683 1.00 95.50 100 LEU A N 1
ATOM 788 C CA . LEU A 1 100 ? 7.531 4.936 3.569 1.00 95.50 100 LEU A CA 1
ATOM 789 C C . LEU A 1 100 ? 7.552 3.500 4.078 1.00 95.50 100 LEU A C 1
ATOM 791 O O . LEU A 1 100 ? 8.282 3.143 5.000 1.00 95.50 100 LEU A O 1
ATOM 795 N N . SER A 1 101 ? 6.793 2.640 3.418 1.00 95.81 101 SER A N 1
ATOM 796 C CA . SER A 1 101 ? 6.935 1.201 3.565 1.00 95.81 101 SER A CA 1
ATOM 797 C C . SER A 1 101 ? 6.925 0.536 2.205 1.00 95.81 101 SER A C 1
ATOM 799 O O . SER A 1 101 ? 6.116 0.873 1.345 1.00 95.81 101 SER A O 1
ATOM 801 N N . ILE A 1 102 ? 7.836 -0.411 2.019 1.00 96.12 102 ILE A N 1
ATOM 802 C CA . ILE A 1 102 ? 7.967 -1.192 0.795 1.00 96.12 102 ILE A CA 1
ATOM 803 C C . ILE A 1 102 ? 7.955 -2.657 1.198 1.00 96.12 102 ILE A C 1
ATOM 805 O O . ILE A 1 102 ? 8.768 -3.072 2.025 1.00 96.12 102 ILE A O 1
ATOM 809 N N . ILE A 1 103 ? 7.045 -3.438 0.622 1.00 96.94 103 ILE A N 1
ATOM 810 C CA . ILE A 1 103 ? 6.953 -4.874 0.892 1.00 96.94 103 ILE A CA 1
ATOM 811 C C . ILE A 1 103 ? 6.825 -5.679 -0.395 1.00 96.94 103 ILE A C 1
ATOM 813 O O . ILE A 1 103 ? 6.312 -5.200 -1.408 1.00 96.94 103 ILE A O 1
ATOM 817 N N . ARG A 1 104 ? 7.277 -6.934 -0.333 1.00 97.62 104 ARG A N 1
ATOM 818 C CA . ARG A 1 104 ? 7.043 -7.919 -1.385 1.00 97.62 104 ARG A CA 1
ATOM 819 C C . ARG A 1 104 ? 5.905 -8.844 -0.975 1.00 97.62 104 ARG A C 1
ATOM 821 O O . ARG A 1 104 ? 6.080 -9.637 -0.052 1.00 97.62 104 ARG A O 1
ATOM 828 N N . THR A 1 105 ? 4.772 -8.768 -1.658 1.00 97.62 105 THR A N 1
ATOM 829 C CA . THR A 1 105 ? 3.651 -9.690 -1.457 1.00 97.62 105 THR A CA 1
ATOM 830 C C . THR A 1 105 ? 2.701 -9.659 -2.649 1.00 97.62 105 THR A C 1
ATOM 832 O O . THR A 1 105 ? 2.468 -8.606 -3.236 1.00 97.62 105 THR A O 1
ATOM 835 N N . SER A 1 106 ? 2.137 -10.816 -2.978 1.00 96.31 106 SER A N 1
ATOM 836 C CA . SER A 1 106 ? 0.961 -10.955 -3.843 1.00 96.31 106 SER A CA 1
ATOM 837 C C . SER A 1 106 ? -0.309 -11.281 -3.046 1.00 96.31 106 SER A C 1
ATOM 839 O O . SER A 1 106 ? -1.384 -11.361 -3.625 1.00 96.31 106 SER A O 1
ATOM 841 N N . ASP A 1 107 ? -0.183 -11.483 -1.731 1.00 97.62 107 ASP A N 1
ATOM 842 C CA . ASP A 1 107 ? -1.280 -11.817 -0.826 1.00 97.62 107 ASP A CA 1
ATOM 843 C C . ASP A 1 107 ? -1.860 -10.546 -0.167 1.00 97.62 107 ASP A C 1
ATOM 845 O O . ASP A 1 107 ? -1.123 -9.836 0.541 1.00 97.62 107 ASP A O 1
ATOM 849 N N . PRO A 1 108 ? -3.170 -10.274 -0.343 1.00 97.44 108 PRO A N 1
ATOM 850 C CA . PRO A 1 108 ? -3.883 -9.197 0.342 1.00 97.44 108 PRO A CA 1
ATOM 851 C C . PRO A 1 108 ? -3.812 -9.279 1.865 1.00 97.44 108 PRO A C 1
ATOM 853 O O . PRO A 1 108 ? -3.641 -8.252 2.524 1.00 97.44 108 PRO A O 1
ATOM 856 N N . ALA A 1 109 ? -3.899 -10.480 2.446 1.00 96.88 109 ALA A N 1
ATOM 857 C CA . ALA A 1 109 ? -3.901 -10.632 3.898 1.00 96.88 109 ALA A CA 1
ATOM 858 C C . ALA A 1 109 ? -2.549 -10.222 4.497 1.00 96.88 109 ALA A C 1
ATOM 860 O O . ALA A 1 109 ? -2.506 -9.474 5.477 1.00 96.88 109 ALA A O 1
ATOM 861 N N . ALA A 1 110 ? -1.439 -10.633 3.880 1.00 97.25 110 ALA A N 1
ATOM 862 C CA . ALA A 1 110 ? -0.103 -10.184 4.258 1.00 97.25 110 ALA A CA 1
ATOM 863 C C . ALA A 1 110 ? 0.065 -8.656 4.150 1.00 97.25 110 ALA A C 1
ATOM 865 O O . ALA A 1 110 ? 0.615 -8.041 5.069 1.00 97.25 110 ALA A O 1
ATOM 866 N N . ALA A 1 111 ? -0.444 -8.030 3.081 1.00 97.00 111 ALA A N 1
ATOM 867 C CA . ALA A 1 111 ? -0.390 -6.575 2.915 1.00 97.00 111 ALA A CA 1
ATOM 868 C C . ALA A 1 111 ? -1.168 -5.840 4.020 1.00 97.00 111 ALA A C 1
ATOM 870 O O . ALA A 1 111 ? -0.646 -4.913 4.641 1.00 97.00 111 ALA A O 1
ATOM 871 N N . VAL A 1 112 ? -2.385 -6.301 4.322 1.00 95.81 112 VAL A N 1
ATOM 872 C CA . VAL A 1 112 ? -3.231 -5.753 5.391 1.00 95.81 112 VAL A CA 1
ATOM 873 C C . VAL A 1 112 ? -2.602 -5.953 6.769 1.00 95.81 112 VAL A C 1
ATOM 875 O O . VAL A 1 112 ? -2.619 -5.037 7.590 1.00 95.81 112 VAL A O 1
ATOM 878 N N . ASN A 1 113 ? -2.028 -7.124 7.046 1.00 95.25 113 ASN A N 1
ATOM 879 C CA . ASN A 1 113 ? -1.373 -7.400 8.325 1.00 95.25 113 ASN A CA 1
ATOM 880 C C . ASN A 1 113 ? -0.162 -6.492 8.543 1.00 95.25 113 ASN A C 1
ATOM 882 O O . ASN A 1 113 ? 0.001 -5.938 9.632 1.00 95.25 113 ASN A O 1
ATOM 886 N N . TYR A 1 114 ? 0.643 -6.285 7.499 1.00 95.25 114 TYR A N 1
ATOM 887 C CA . TYR A 1 114 ? 1.737 -5.326 7.546 1.00 95.25 114 TYR A CA 1
ATOM 888 C C . TYR A 1 114 ? 1.209 -3.910 7.805 1.00 95.25 114 TYR A C 1
ATOM 890 O O . TYR A 1 114 ? 1.664 -3.251 8.737 1.00 95.25 114 TYR A O 1
ATOM 898 N N . PHE A 1 115 ? 0.194 -3.474 7.050 1.00 92.62 115 PHE A N 1
ATOM 899 C CA . PHE A 1 115 ? -0.427 -2.159 7.214 1.00 92.62 115 PHE A CA 1
ATOM 900 C C . PHE A 1 115 ? -0.957 -1.925 8.640 1.00 92.62 115 PHE A C 1
ATOM 902 O O . PHE A 1 115 ? -0.665 -0.894 9.248 1.00 92.62 115 PHE A O 1
ATOM 909 N N . LYS A 1 116 ? -1.659 -2.904 9.226 1.00 90.56 116 LYS A N 1
ATOM 910 C CA . LYS A 1 116 ? -2.152 -2.848 10.616 1.00 90.56 116 LYS A CA 1
ATOM 911 C C . LYS A 1 116 ? -1.017 -2.718 11.638 1.00 90.56 116 LYS A C 1
ATOM 913 O O . LYS A 1 116 ? -1.179 -2.030 12.647 1.00 90.56 116 LYS A O 1
ATOM 918 N N . GLY A 1 117 ? 0.137 -3.333 11.374 1.00 87.50 117 GLY A N 1
ATOM 919 C CA . GLY A 1 117 ? 1.327 -3.242 12.225 1.00 87.50 117 GLY A CA 1
ATOM 920 C C . GLY A 1 117 ? 1.921 -1.832 12.329 1.00 87.50 117 GLY A C 1
ATOM 921 O O . GLY A 1 117 ? 2.560 -1.514 13.331 1.00 87.50 117 GLY A O 1
ATOM 922 N N . LEU A 1 118 ? 1.664 -0.962 11.347 1.00 82.88 118 LEU A N 1
ATOM 923 C CA . LEU A 1 118 ? 2.226 0.392 11.286 1.00 82.88 118 LEU A CA 1
ATOM 924 C C . LEU A 1 118 ? 1.518 1.405 12.213 1.00 82.88 118 LEU A C 1
ATOM 926 O O . LEU A 1 118 ? 1.968 2.541 12.337 1.00 82.88 118 LEU A O 1
ATOM 930 N N . LYS A 1 119 ? 0.441 1.001 12.909 1.00 71.00 119 LYS A N 1
ATOM 931 C CA . LYS A 1 119 ? -0.317 1.822 13.882 1.00 71.00 119 LYS A CA 1
ATOM 932 C C . LYS A 1 119 ? -0.825 3.167 13.330 1.00 71.00 119 LYS A C 1
ATOM 934 O O . LYS A 1 119 ? -0.807 4.184 14.029 1.00 71.00 119 LYS A O 1
ATOM 939 N N . PHE A 1 120 ? -1.333 3.190 12.099 1.00 68.88 120 PHE A N 1
ATOM 940 C CA . PHE A 1 120 ? -1.928 4.401 11.531 1.00 68.88 120 PHE A CA 1
ATOM 941 C C . PHE A 1 120 ? -3.360 4.625 12.017 1.00 68.88 120 PHE A C 1
ATOM 943 O O . PHE A 1 120 ? -4.311 4.060 11.491 1.00 68.88 120 PHE A O 1
ATOM 950 N N . ASN A 1 121 ? -3.514 5.501 13.011 1.00 70.38 121 ASN A N 1
ATOM 951 C CA . ASN A 1 121 ? -4.823 5.878 13.555 1.00 70.38 121 ASN A CA 1
ATOM 952 C C . ASN A 1 121 ? -5.485 7.052 12.815 1.00 70.38 121 ASN A C 1
ATOM 954 O O . ASN A 1 121 ? -6.647 7.356 13.086 1.00 70.38 121 ASN A O 1
ATOM 958 N N . SER A 1 122 ? -4.743 7.748 11.950 1.00 84.19 122 SER A N 1
ATOM 959 C CA . SER A 1 122 ? -5.217 8.952 11.264 1.00 84.19 122 SER A CA 1
ATOM 960 C C . SER A 1 122 ? -5.638 8.709 9.822 1.00 84.19 122 SER A C 1
ATOM 962 O O . SER A 1 122 ? -6.458 9.472 9.343 1.00 84.19 122 SER A O 1
ATOM 964 N N . ILE A 1 123 ? -5.145 7.664 9.147 1.00 92.88 123 ILE A N 1
ATOM 965 C CA . ILE A 1 123 ? -5.438 7.399 7.730 1.00 92.88 123 ILE A CA 1
ATOM 966 C C . ILE A 1 123 ? -6.937 7.179 7.526 1.00 92.88 123 ILE A C 1
ATOM 968 O O . ILE A 1 123 ? -7.518 6.288 8.138 1.00 92.88 123 ILE A O 1
ATOM 972 N N . ARG A 1 124 ? -7.552 7.968 6.640 1.00 91.00 124 ARG A N 1
ATOM 973 C CA . ARG A 1 124 ? -9.000 7.963 6.348 1.00 91.00 124 ARG A CA 1
ATOM 974 C C . ARG 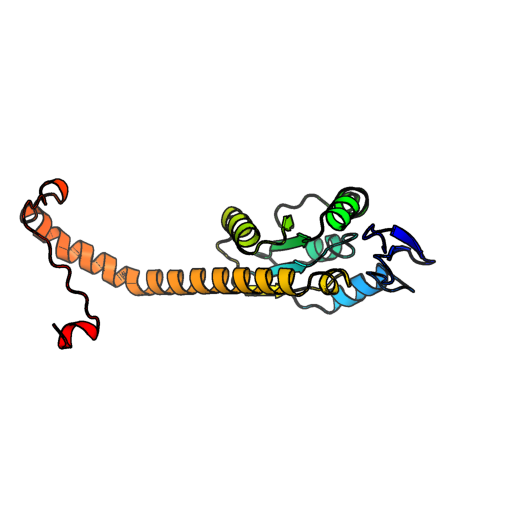A 1 124 ? -9.356 7.463 4.962 1.00 91.00 124 ARG A C 1
ATOM 976 O O . ARG A 1 124 ? -10.525 7.215 4.698 1.00 91.00 124 ARG A O 1
ATOM 983 N N . ARG A 1 125 ? -8.381 7.420 4.062 1.00 92.94 125 ARG A N 1
ATOM 984 C CA . ARG A 1 125 ? -8.604 7.135 2.648 1.00 92.94 125 ARG A CA 1
ATOM 985 C C . ARG A 1 125 ? -7.377 6.487 2.040 1.00 92.94 125 ARG A C 1
ATOM 987 O O . ARG A 1 125 ? -6.267 6.679 2.538 1.00 92.94 125 ARG A O 1
ATOM 994 N N . ILE A 1 126 ? -7.591 5.788 0.940 1.00 96.31 126 ILE A N 1
ATOM 995 C CA . ILE A 1 126 ? -6.543 5.268 0.073 1.00 96.31 126 ILE A CA 1
ATOM 996 C C . ILE A 1 126 ? -6.517 6.079 -1.228 1.00 96.31 126 ILE A C 1
ATOM 998 O O . ILE A 1 126 ? -7.547 6.569 -1.689 1.00 96.31 126 ILE A O 1
ATOM 1002 N N . GLN A 1 127 ? -5.329 6.278 -1.789 1.00 97.56 127 GLN A N 1
ATOM 1003 C CA . GLN A 1 127 ? -5.147 6.853 -3.117 1.00 97.56 127 GLN A CA 1
ATOM 1004 C C . GLN A 1 127 ? -4.053 6.088 -3.847 1.00 97.56 127 GLN A C 1
ATOM 1006 O O . GLN A 1 127 ? -2.889 6.108 -3.443 1.00 97.56 127 GLN A O 1
ATOM 1011 N N . THR A 1 128 ? -4.426 5.449 -4.947 1.00 97.88 128 THR A N 1
ATOM 1012 C CA . THR A 1 128 ? -3.502 4.639 -5.738 1.00 97.88 128 THR A CA 1
ATOM 1013 C C . THR A 1 128 ? -2.789 5.483 -6.783 1.00 97.88 128 THR A C 1
ATOM 1015 O O . THR A 1 128 ? -3.411 6.235 -7.538 1.00 97.88 128 THR A O 1
ATOM 1018 N N . ILE A 1 129 ? -1.462 5.367 -6.834 1.00 97.25 129 ILE A N 1
ATOM 1019 C CA . ILE A 1 129 ? -0.611 6.091 -7.777 1.00 97.25 129 ILE A CA 1
ATOM 1020 C C . ILE A 1 129 ? 0.212 5.101 -8.601 1.00 97.25 129 ILE A C 1
ATOM 1022 O O . ILE A 1 129 ? 1.128 4.442 -8.111 1.00 97.25 129 ILE A O 1
ATOM 1026 N N . TYR A 1 130 ? -0.062 5.074 -9.903 1.00 95.94 130 TYR A N 1
ATOM 1027 C CA . TYR A 1 130 ? 0.661 4.248 -10.867 1.00 95.94 130 TYR A CA 1
ATOM 1028 C C . TYR A 1 130 ? 1.921 4.961 -11.370 1.00 95.94 130 TYR A C 1
ATOM 1030 O O . TYR A 1 130 ? 1.866 5.826 -12.258 1.00 95.94 130 TYR A O 1
ATOM 1038 N N . LEU A 1 131 ? 3.070 4.586 -10.805 1.00 94.38 131 LEU A N 1
ATOM 1039 C CA . LEU A 1 131 ? 4.377 5.129 -11.194 1.00 94.38 131 LEU A CA 1
ATOM 1040 C C . LEU A 1 131 ? 5.021 4.362 -12.352 1.00 94.38 131 LEU A C 1
ATOM 1042 O O . LEU A 1 131 ? 5.770 4.945 -13.131 1.00 94.38 131 LEU A O 1
ATOM 1046 N N . SER A 1 132 ? 4.690 3.085 -12.515 1.00 94.94 132 SER A N 1
ATOM 1047 C CA . SER A 1 132 ? 5.197 2.230 -13.587 1.00 94.94 132 SER A CA 1
ATOM 1048 C C . SER A 1 132 ? 4.047 1.497 -14.286 1.00 94.94 132 SER A C 1
ATOM 1050 O O . SER A 1 132 ? 2.904 1.497 -13.827 1.00 94.94 132 SER A O 1
ATOM 1052 N N . ARG A 1 133 ? 4.347 0.841 -15.410 1.00 94.88 133 ARG A N 1
ATOM 1053 C CA . ARG A 1 133 ? 3.443 -0.131 -16.043 1.00 94.88 133 ARG A CA 1
ATOM 1054 C C . ARG A 1 133 ? 3.529 -1.518 -15.399 1.00 94.88 133 ARG A C 1
ATOM 1056 O O . ARG A 1 133 ? 2.808 -2.407 -15.840 1.00 94.88 133 ARG A O 1
ATOM 1063 N N . GLY A 1 134 ? 4.357 -1.704 -14.368 1.00 93.88 134 GLY A N 1
ATOM 1064 C CA . GLY A 1 134 ? 4.497 -2.975 -13.652 1.00 93.88 134 GLY A CA 1
ATOM 1065 C C . GLY A 1 134 ? 3.181 -3.462 -13.044 1.00 93.88 134 GLY A C 1
ATOM 1066 O O . GLY A 1 134 ? 2.902 -4.655 -13.077 1.00 93.88 134 GLY A O 1
ATOM 1067 N N . TYR A 1 135 ? 2.292 -2.539 -12.656 1.00 95.38 135 TYR A N 1
ATOM 1068 C CA . TYR A 1 135 ? 0.914 -2.856 -12.263 1.00 95.38 135 TYR A CA 1
ATOM 1069 C C . TYR A 1 135 ? 0.171 -3.743 -13.283 1.00 95.38 135 TYR A C 1
ATOM 1071 O O . TYR A 1 135 ? -0.582 -4.629 -12.896 1.00 95.38 135 TYR A O 1
ATOM 1079 N N . GLN A 1 136 ? 0.406 -3.558 -14.590 1.00 95.00 136 GLN A N 1
ATOM 1080 C CA . GLN A 1 136 ? -0.273 -4.336 -15.635 1.00 95.00 136 GLN A CA 1
ATOM 1081 C C . GLN A 1 136 ? 0.130 -5.818 -15.642 1.00 95.00 136 GLN A C 1
ATOM 1083 O O . GLN A 1 136 ? -0.628 -6.627 -16.167 1.00 95.00 136 GLN A O 1
ATOM 1088 N N . LEU A 1 137 ? 1.294 -6.167 -15.083 1.00 94.12 137 LEU A N 1
ATOM 1089 C CA . LEU A 1 137 ? 1.807 -7.539 -15.064 1.00 94.12 137 LEU A CA 1
ATOM 1090 C C . LEU A 1 137 ? 1.050 -8.422 -14.064 1.00 94.12 137 LEU A C 1
ATOM 1092 O O . LEU A 1 137 ? 0.792 -9.585 -14.353 1.00 94.12 137 LEU A O 1
ATOM 1096 N N . TYR A 1 138 ? 0.669 -7.854 -12.916 1.00 94.75 138 TYR A N 1
ATOM 1097 C CA . TYR A 1 138 ? 0.016 -8.564 -11.809 1.00 94.75 138 TYR A CA 1
ATOM 1098 C C . TYR A 1 138 ? -1.220 -7.809 -11.310 1.00 94.75 138 TYR A C 1
ATOM 1100 O O . TYR A 1 138 ? -1.437 -7.660 -10.108 1.00 94.75 138 TYR A O 1
ATOM 1108 N N . ARG A 1 139 ? -2.030 -7.315 -12.254 1.00 96.31 139 ARG A N 1
ATOM 1109 C CA . ARG A 1 139 ? -3.198 -6.460 -11.994 1.00 96.31 139 ARG A CA 1
ATOM 1110 C C . ARG A 1 139 ? -4.119 -7.028 -10.916 1.00 96.31 139 ARG A C 1
ATOM 1112 O O . ARG A 1 139 ? -4.393 -6.344 -9.943 1.00 96.31 139 ARG A O 1
ATOM 1119 N N . GLU A 1 140 ? -4.543 -8.281 -11.070 1.00 97.44 140 GLU A N 1
ATOM 1120 C CA . GLU A 1 140 ? -5.477 -8.929 -10.139 1.00 97.44 140 GLU A CA 1
ATOM 1121 C C . GLU A 1 140 ? -4.934 -8.960 -8.704 1.00 97.44 140 GLU A C 1
ATOM 1123 O O . GLU A 1 140 ? -5.668 -8.696 -7.753 1.00 97.44 140 GLU A O 1
ATOM 1128 N N . ALA A 1 141 ? -3.630 -9.213 -8.543 1.00 97.38 141 ALA A N 1
ATOM 1129 C CA . ALA A 1 141 ? -2.990 -9.210 -7.235 1.00 97.38 141 ALA A CA 1
ATOM 1130 C C . ALA A 1 141 ? -3.017 -7.804 -6.618 1.00 97.38 141 ALA A C 1
ATOM 1132 O O . ALA A 1 141 ? -3.456 -7.645 -5.481 1.00 97.38 141 ALA A O 1
ATOM 1133 N N . TYR A 1 142 ? -2.619 -6.771 -7.365 1.00 98.31 142 TYR A N 1
ATOM 1134 C CA . TYR A 1 142 ? -2.632 -5.400 -6.849 1.00 98.31 142 TYR A CA 1
ATOM 1135 C C . TYR A 1 142 ? -4.048 -4.883 -6.565 1.00 98.31 142 TYR A C 1
ATOM 1137 O O . TYR A 1 142 ? -4.245 -4.270 -5.520 1.00 98.31 142 TYR A O 1
ATOM 1145 N N . ASP A 1 143 ? -5.025 -5.178 -7.427 1.00 98.31 143 ASP A N 1
ATOM 1146 C CA . ASP A 1 143 ? -6.429 -4.783 -7.239 1.00 98.31 143 ASP A CA 1
ATOM 1147 C C . ASP A 1 143 ? -7.018 -5.443 -5.984 1.00 98.31 143 ASP A C 1
ATOM 1149 O O . ASP A 1 143 ? -7.711 -4.803 -5.192 1.00 98.31 143 ASP A O 1
ATOM 1153 N N . SER A 1 144 ? -6.703 -6.724 -5.756 1.00 98.25 144 SER A N 1
ATOM 1154 C CA . SER A 1 144 ? -7.141 -7.435 -4.551 1.00 98.25 144 SER A CA 1
ATOM 1155 C C . SER A 1 144 ? -6.514 -6.868 -3.269 1.00 98.25 144 SER A C 1
ATOM 1157 O O . SER A 1 144 ? -7.183 -6.797 -2.238 1.00 98.25 144 SER A O 1
ATOM 1159 N N . ILE A 1 145 ? -5.259 -6.410 -3.333 1.00 98.56 145 ILE A N 1
ATOM 1160 C CA . ILE A 1 145 ? -4.570 -5.744 -2.220 1.00 98.56 145 ILE A CA 1
ATOM 1161 C C . ILE A 1 145 ? -5.183 -4.367 -1.951 1.00 98.56 145 ILE A C 1
ATOM 1163 O O . ILE A 1 145 ? -5.480 -4.059 -0.798 1.00 98.56 145 ILE A O 1
ATOM 1167 N N . GLU A 1 146 ? -5.387 -3.552 -2.989 1.00 98.31 146 GLU A N 1
ATOM 1168 C CA . GLU A 1 146 ? -6.011 -2.229 -2.882 1.00 98.31 146 GLU A CA 1
ATOM 1169 C C . GLU A 1 146 ? -7.382 -2.331 -2.212 1.00 98.31 146 GLU A C 1
ATOM 1171 O O . GLU A 1 146 ? -7.625 -1.666 -1.205 1.00 98.31 146 GLU A O 1
ATOM 1176 N N . LYS A 1 147 ? -8.228 -3.245 -2.700 1.00 98.19 147 LYS A N 1
ATOM 1177 C CA . LYS A 1 147 ? -9.558 -3.485 -2.141 1.00 98.19 147 LYS A CA 1
ATOM 1178 C C . LYS A 1 147 ? -9.505 -3.908 -0.671 1.00 98.19 147 LYS A C 1
ATOM 1180 O O . LYS A 1 147 ? -10.233 -3.364 0.153 1.00 98.19 147 LYS A O 1
ATOM 1185 N N . ALA A 1 148 ? -8.621 -4.839 -0.312 1.00 97.69 148 ALA A N 1
ATOM 1186 C CA . ALA A 1 148 ? -8.495 -5.293 1.073 1.00 97.69 148 ALA A CA 1
ATOM 1187 C C . ALA A 1 148 ? -8.005 -4.180 2.022 1.00 97.69 148 ALA A C 1
ATOM 1189 O O . ALA A 1 148 ? -8.400 -4.128 3.194 1.00 97.69 148 ALA A O 1
ATOM 1190 N N . LEU A 1 149 ? -7.143 -3.279 1.536 1.00 96.81 149 LEU A N 1
ATOM 1191 C CA . LEU A 1 149 ? -6.708 -2.096 2.280 1.00 96.81 149 LEU A CA 1
ATOM 1192 C C . LEU A 1 149 ? -7.854 -1.094 2.455 1.00 96.81 149 LEU A C 1
ATOM 1194 O O . LEU A 1 149 ? -8.042 -0.591 3.564 1.00 96.81 149 LEU A O 1
ATOM 1198 N N . GLU A 1 150 ? -8.623 -0.834 1.397 1.00 96.25 150 GLU A N 1
ATOM 1199 C CA . GLU A 1 150 ? -9.791 0.051 1.426 1.00 96.25 150 GLU A CA 1
ATOM 1200 C C . GLU A 1 150 ? -10.834 -0.438 2.439 1.00 96.25 150 GLU A C 1
ATOM 1202 O O . GLU A 1 150 ? -11.145 0.284 3.388 1.00 96.25 150 GLU A O 1
ATOM 1207 N N . GLU A 1 151 ? -11.254 -1.703 2.340 1.00 95.25 151 GLU A N 1
ATOM 1208 C CA . GLU A 1 151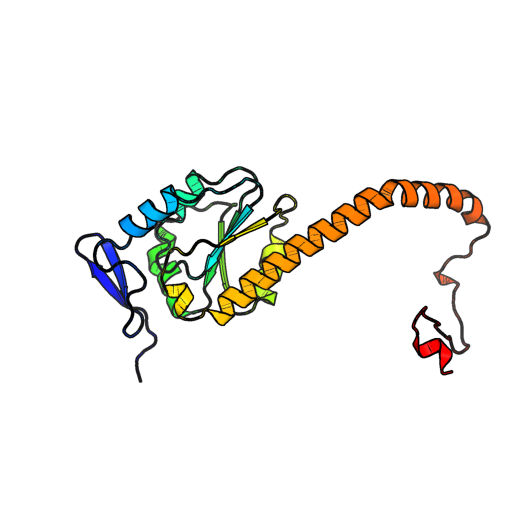 ? -12.189 -2.338 3.280 1.00 95.25 151 GLU A CA 1
ATOM 1209 C C . GLU A 1 151 ? -11.671 -2.267 4.726 1.00 95.25 151 GLU A C 1
ATOM 1211 O O . GLU A 1 151 ? -12.416 -1.977 5.663 1.00 95.25 151 GLU A O 1
ATOM 1216 N N . THR A 1 152 ? -10.366 -2.474 4.934 1.00 94.00 152 THR A N 1
ATOM 1217 C CA . THR A 1 152 ? -9.757 -2.377 6.269 1.00 94.00 152 THR A CA 1
ATOM 1218 C C . THR A 1 152 ? -9.861 -0.963 6.847 1.00 94.00 152 THR A C 1
ATOM 1220 O O . THR A 1 152 ? -10.173 -0.811 8.033 1.00 94.00 152 THR A O 1
ATOM 1223 N N . ILE A 1 153 ? -9.590 0.069 6.042 1.00 93.06 153 ILE A N 1
ATOM 1224 C CA . ILE A 1 153 ? -9.682 1.473 6.467 1.00 93.06 153 ILE A CA 1
ATOM 1225 C C . ILE A 1 153 ? -11.143 1.827 6.767 1.00 93.06 153 ILE A C 1
ATOM 1227 O O . ILE A 1 153 ? -11.430 2.400 7.822 1.00 93.06 153 ILE A O 1
ATOM 1231 N N . GLU A 1 154 ? -12.073 1.450 5.892 1.00 91.62 154 GLU A N 1
ATOM 1232 C CA . GLU A 1 154 ? -13.503 1.701 6.080 1.00 91.62 154 GLU A CA 1
ATOM 1233 C C . GLU A 1 154 ? -14.039 1.040 7.350 1.00 91.62 154 GLU A C 1
ATOM 1235 O O . GLU A 1 154 ? -14.628 1.717 8.198 1.00 91.62 154 GLU A O 1
ATOM 1240 N N . HIS A 1 155 ? -13.775 -0.255 7.542 1.00 90.12 155 HIS A N 1
ATOM 1241 C CA . HIS A 1 155 ? -14.207 -0.984 8.733 1.00 90.12 155 HIS A CA 1
ATOM 1242 C C . HIS A 1 155 ? -13.619 -0.399 10.018 1.00 90.12 155 HIS A C 1
ATOM 1244 O O . HIS A 1 155 ? -14.317 -0.308 11.031 1.00 90.12 155 HIS A O 1
ATOM 1250 N N . TYR A 1 156 ? -12.356 0.036 9.998 1.00 89.38 156 TYR A N 1
ATOM 1251 C CA . TYR A 1 156 ? -11.746 0.697 11.151 1.00 89.38 156 TYR A CA 1
ATOM 1252 C C . TYR A 1 156 ? -12.526 1.955 11.555 1.00 89.38 156 TYR A C 1
ATOM 1254 O O . TYR A 1 156 ? -12.846 2.134 12.735 1.00 89.38 156 TYR A O 1
ATOM 1262 N N . TRP A 1 157 ? -12.884 2.807 10.591 1.00 88.00 157 TRP A N 1
ATOM 1263 C CA . TRP A 1 157 ? -13.620 4.041 10.873 1.00 88.00 157 TRP A CA 1
ATOM 1264 C C . TRP A 1 157 ? -15.085 3.806 11.222 1.00 88.00 157 TRP A C 1
ATOM 1266 O O . TRP A 1 157 ? -15.578 4.457 12.142 1.00 88.00 157 TRP A O 1
ATOM 1276 N N . GLN A 1 158 ? -15.762 2.859 10.571 1.00 86.12 158 GLN A N 1
ATOM 1277 C CA . GLN A 1 158 ? -17.124 2.458 10.938 1.00 86.12 158 GLN A CA 1
ATOM 1278 C C . GLN A 1 158 ? -17.179 1.989 12.398 1.00 86.12 158 GLN A C 1
ATOM 1280 O O . GLN A 1 158 ? -17.969 2.507 13.189 1.00 86.12 158 GLN A O 1
ATOM 1285 N N . ASN A 1 159 ? -16.273 1.090 12.793 1.00 84.81 159 ASN A N 1
ATOM 1286 C CA . ASN A 1 159 ? -16.185 0.603 14.170 1.00 84.81 159 ASN A CA 1
ATOM 1287 C C . ASN A 1 159 ? -15.872 1.735 15.153 1.00 84.81 159 ASN A C 1
ATOM 1289 O O . ASN A 1 159 ? -16.467 1.823 16.228 1.00 84.81 159 ASN A O 1
ATOM 1293 N N . ARG A 1 160 ? -14.966 2.643 14.777 1.00 84.56 160 ARG A N 1
ATOM 1294 C CA . ARG A 1 160 ? -14.588 3.780 15.619 1.00 84.56 160 ARG A CA 1
ATOM 1295 C C . ARG A 1 160 ? -15.733 4.774 15.817 1.00 84.56 160 ARG A C 1
ATOM 1297 O O . ARG A 1 160 ? -15.913 5.250 16.934 1.00 84.56 160 ARG A O 1
ATOM 1304 N N . ILE A 1 161 ? -16.513 5.075 14.779 1.00 81.19 161 ILE A N 1
ATOM 1305 C CA . ILE A 1 161 ? -17.689 5.955 14.881 1.00 81.19 161 ILE A CA 1
ATOM 1306 C C . ILE A 1 161 ? -18.741 5.325 15.796 1.00 81.19 161 ILE A C 1
ATOM 1308 O O . ILE A 1 161 ? -19.255 6.005 16.683 1.00 81.19 161 ILE A O 1
ATOM 1312 N N . THR A 1 162 ? -19.008 4.025 15.641 1.00 78.88 162 THR A N 1
ATOM 1313 C CA . THR A 1 162 ? -19.916 3.284 16.528 1.00 78.88 162 THR A CA 1
ATOM 1314 C C . THR A 1 162 ? -19.479 3.392 17.984 1.00 78.88 162 THR A C 1
ATOM 1316 O O . THR A 1 162 ? -20.283 3.764 18.835 1.00 78.88 162 THR A O 1
ATOM 1319 N N . LEU A 1 163 ? -18.196 3.156 18.275 1.00 80.44 163 LEU A N 1
ATOM 1320 C CA . LEU A 1 163 ? -17.659 3.282 19.632 1.00 80.44 163 LEU A CA 1
ATOM 1321 C C . LEU A 1 163 ? -17.828 4.700 20.187 1.00 80.44 163 LEU A C 1
ATOM 1323 O O . LEU A 1 163 ? -18.247 4.850 21.328 1.00 80.44 163 LEU A O 1
ATOM 1327 N N . ILE A 1 164 ? -17.559 5.737 19.388 1.00 81.12 164 ILE A N 1
ATOM 1328 C CA . ILE A 1 164 ? -17.730 7.138 19.806 1.00 81.12 164 ILE A CA 1
ATOM 1329 C C . ILE A 1 164 ? -19.197 7.437 20.140 1.00 81.12 164 ILE A C 1
ATOM 1331 O O . ILE A 1 164 ? -19.478 8.001 21.197 1.00 81.12 164 ILE A O 1
ATOM 1335 N N . ASN A 1 165 ? -20.128 7.023 19.279 1.00 81.75 165 ASN A N 1
ATOM 1336 C CA . ASN A 1 165 ? -21.559 7.270 19.459 1.00 81.75 165 ASN A CA 1
ATOM 1337 C C . ASN A 1 165 ? -22.150 6.482 20.636 1.00 81.75 165 ASN A C 1
ATOM 1339 O O . ASN A 1 165 ? -23.022 6.988 21.340 1.00 81.75 165 ASN A O 1
ATOM 1343 N N . MET A 1 166 ? -21.678 5.255 20.870 1.00 84.88 166 MET A N 1
ATOM 1344 C CA . MET A 1 166 ? -22.160 4.412 21.967 1.00 84.88 166 MET A CA 1
ATOM 1345 C C . MET A 1 166 ? -21.464 4.697 23.299 1.00 84.88 166 MET A C 1
ATOM 1347 O O . MET A 1 166 ? -21.963 4.260 24.333 1.00 84.88 166 MET A O 1
ATOM 1351 N N . ASN A 1 167 ? -20.352 5.438 23.306 1.00 85.88 167 ASN A N 1
ATOM 1352 C CA . ASN A 1 167 ? -19.529 5.630 24.499 1.00 85.88 167 ASN A CA 1
ATOM 1353 C C . ASN A 1 167 ? -20.319 6.203 25.685 1.00 85.88 167 ASN A C 1
ATOM 1355 O O . ASN A 1 167 ? -20.245 5.682 26.796 1.00 85.88 167 ASN A O 1
ATOM 1359 N N . SER A 1 168 ? -21.116 7.250 25.456 1.00 86.00 168 SER A N 1
ATOM 1360 C CA . SER A 1 168 ? -21.920 7.871 26.516 1.00 86.00 168 SER A CA 1
ATOM 1361 C C . SER A 1 168 ? -22.968 6.907 27.079 1.00 86.00 168 SER A C 1
ATOM 1363 O O . SER A 1 168 ? -23.138 6.823 28.295 1.00 86.00 168 SER A O 1
ATOM 1365 N N . LEU A 1 169 ? -23.627 6.139 26.207 1.00 87.38 169 LEU A N 1
ATOM 1366 C CA . LEU A 1 169 ? -24.608 5.128 26.589 1.00 87.38 169 LEU A CA 1
ATOM 1367 C C . LEU A 1 169 ? -23.956 3.988 27.379 1.00 87.38 169 LEU A C 1
ATOM 1369 O O . LEU A 1 169 ? -24.504 3.557 28.388 1.00 87.38 169 LEU A O 1
ATOM 1373 N N . TRP A 1 170 ? -22.784 3.516 26.955 1.00 87.62 170 TRP A N 1
ATOM 1374 C CA . TRP A 1 170 ? -22.039 2.470 27.654 1.00 87.62 170 TRP A CA 1
ATOM 1375 C C . TRP A 1 170 ? -21.591 2.924 29.038 1.00 87.62 170 TRP A C 1
ATOM 1377 O O . TRP A 1 170 ? -21.826 2.205 30.003 1.00 87.62 170 TRP A O 1
ATOM 1387 N N . ILE A 1 171 ? -21.013 4.124 29.156 1.00 89.75 171 ILE A N 1
ATOM 1388 C CA . ILE A 1 171 ? -20.612 4.686 30.453 1.00 89.75 171 ILE A CA 1
ATOM 1389 C C . ILE A 1 171 ? -21.826 4.806 31.371 1.00 89.75 171 ILE A C 1
ATOM 1391 O O . ILE A 1 171 ? -21.775 4.343 32.510 1.00 89.75 171 ILE A O 1
ATOM 1395 N N . LYS A 1 172 ? -22.931 5.369 30.867 1.00 90.44 172 LYS A N 1
ATOM 1396 C CA . LYS A 1 172 ? -24.175 5.475 31.629 1.00 90.44 172 LYS A CA 1
ATOM 1397 C C . LYS A 1 172 ? -24.650 4.102 32.101 1.00 90.44 172 LYS A C 1
ATOM 1399 O O . LYS A 1 172 ? -24.845 3.913 33.292 1.00 90.44 172 LYS A O 1
ATOM 1404 N N . ASN A 1 173 ? -24.755 3.130 31.198 1.00 90.62 173 ASN A N 1
ATOM 1405 C CA . ASN A 1 173 ? -25.216 1.785 31.535 1.00 90.62 173 ASN A CA 1
ATOM 1406 C C . ASN A 1 173 ? -24.284 1.078 32.530 1.00 90.62 173 ASN A C 1
ATOM 1408 O O . ASN A 1 173 ? -24.761 0.336 33.381 1.00 90.62 173 ASN A O 1
ATOM 1412 N N . ILE A 1 174 ? -22.968 1.284 32.446 1.00 91.44 174 ILE A N 1
ATOM 1413 C CA . ILE A 1 174 ? -22.012 0.731 33.414 1.00 91.44 174 ILE A CA 1
ATOM 1414 C C . ILE A 1 174 ? -22.253 1.337 34.801 1.00 91.44 174 ILE A C 1
ATOM 1416 O O . ILE A 1 174 ? -22.338 0.593 35.775 1.00 91.44 174 ILE A O 1
ATOM 1420 N N . ILE A 1 175 ? -22.408 2.661 34.894 1.00 93.38 175 ILE A N 1
ATOM 1421 C CA . ILE A 1 175 ? -22.678 3.364 36.159 1.00 93.38 175 ILE A CA 1
ATOM 1422 C C . ILE A 1 175 ? -24.041 2.958 36.733 1.00 93.38 175 ILE A C 1
ATOM 1424 O O . ILE A 1 175 ? -24.134 2.609 37.909 1.00 93.38 175 ILE A O 1
ATOM 1428 N N . ASP A 1 176 ? -25.079 2.931 35.900 1.00 91.38 176 ASP A N 1
ATOM 1429 C CA . ASP A 1 176 ? -26.433 2.551 36.304 1.00 91.38 176 ASP A CA 1
ATOM 1430 C C . ASP A 1 176 ? -26.482 1.092 36.789 1.00 91.38 176 ASP A C 1
ATOM 1432 O O . ASP A 1 176 ? -27.226 0.777 37.718 1.00 91.38 176 ASP A O 1
ATOM 1436 N N . ASN A 1 177 ? -25.663 0.202 36.213 1.00 90.94 177 ASN A N 1
ATOM 1437 C CA . ASN A 1 177 ? -25.589 -1.203 36.620 1.00 90.94 177 ASN A CA 1
ATOM 1438 C C . ASN A 1 177 ? -24.632 -1.474 37.789 1.00 90.94 177 ASN A C 1
ATOM 1440 O O . ASN A 1 177 ? -24.776 -2.492 38.467 1.00 90.94 177 ASN A O 1
ATOM 1444 N N . LEU A 1 178 ? -23.681 -0.577 38.066 1.00 90.94 178 LEU A N 1
ATOM 1445 C CA . LEU A 1 178 ? -22.705 -0.712 39.155 1.00 90.94 178 LEU A CA 1
ATOM 1446 C C . LEU A 1 178 ? -23.388 -0.873 40.517 1.00 90.94 178 LEU A C 1
ATOM 1448 O O . LEU A 1 178 ? -22.933 -1.654 41.350 1.00 90.94 178 LEU A O 1
ATOM 1452 N N . GLN A 1 179 ? -24.533 -0.217 40.718 1.00 89.94 179 GLN A N 1
ATOM 1453 C CA . GLN A 1 179 ? -25.326 -0.375 41.938 1.00 89.94 179 GLN A CA 1
ATOM 1454 C C . GLN A 1 179 ? -25.844 -1.804 42.146 1.00 89.94 179 GLN A C 1
ATOM 1456 O O . GLN A 1 179 ? -26.197 -2.156 43.260 1.00 89.94 179 GLN A O 1
ATOM 1461 N N . TYR A 1 180 ? -25.919 -2.641 41.110 1.00 88.25 180 TYR A N 1
ATOM 1462 C CA . TYR A 1 180 ? -26.391 -4.020 41.228 1.00 88.25 180 TYR A CA 1
ATOM 1463 C C . TYR A 1 180 ? -25.252 -5.023 41.405 1.00 88.25 180 TYR A C 1
ATOM 1465 O O . TYR A 1 180 ? -25.522 -6.208 41.588 1.00 88.25 180 TYR A O 1
ATOM 1473 N N . ILE A 1 181 ? -23.990 -4.576 41.420 1.00 86.62 181 ILE A N 1
ATOM 1474 C CA . ILE A 1 181 ? -22.828 -5.473 41.447 1.00 86.62 181 ILE A CA 1
ATOM 1475 C C . ILE A 1 181 ? -22.815 -6.389 42.678 1.00 86.62 181 ILE A C 1
ATOM 1477 O O . ILE A 1 181 ? -22.447 -7.553 42.564 1.00 86.62 181 ILE A O 1
ATOM 1481 N N . TYR A 1 182 ? -23.310 -5.915 43.828 1.00 84.31 182 TYR A N 1
ATOM 1482 C CA . TYR A 1 182 ? -23.409 -6.715 45.056 1.00 84.31 182 TYR A CA 1
ATOM 1483 C C . TYR A 1 182 ? -24.459 -7.835 44.978 1.00 84.31 182 TYR A C 1
ATOM 1485 O O . TYR A 1 182 ? -24.434 -8.757 45.791 1.00 84.31 182 TYR A O 1
ATOM 1493 N N . LYS A 1 183 ? -25.402 -7.756 44.028 1.00 84.00 183 LYS A N 1
ATOM 1494 C CA . LYS A 1 183 ? -26.409 -8.799 43.765 1.00 84.00 183 LYS A CA 1
ATOM 1495 C C . LYS A 1 183 ? -25.924 -9.829 42.748 1.00 84.00 183 LYS A C 1
ATOM 1497 O O . LYS A 1 183 ? -26.548 -10.879 42.600 1.00 84.00 183 LYS A O 1
ATOM 1502 N N . CYS A 1 184 ? -24.843 -9.530 42.038 1.00 80.94 184 CYS A N 1
ATOM 1503 C CA . CYS A 1 184 ? -24.298 -10.387 41.002 1.00 80.94 184 CYS A CA 1
ATOM 1504 C C . CYS A 1 184 ? -23.329 -11.411 41.600 1.00 80.94 184 CYS A C 1
ATOM 1506 O O . CYS A 1 184 ? -22.637 -11.151 42.582 1.00 80.94 184 CYS A O 1
ATOM 1508 N N . ARG A 1 185 ? -23.274 -12.594 40.986 1.00 77.75 185 ARG A N 1
ATOM 1509 C CA . ARG A 1 185 ? -22.233 -13.589 41.258 1.00 77.75 185 ARG A CA 1
ATOM 1510 C C . ARG A 1 185 ? -21.121 -13.446 40.231 1.00 77.75 185 ARG A C 1
ATOM 1512 O O . ARG A 1 185 ? -21.359 -12.965 39.125 1.00 77.75 185 ARG A O 1
ATOM 1519 N N . ASP A 1 186 ? -19.926 -13.890 40.597 1.00 80.50 186 ASP A N 1
ATOM 1520 C CA . ASP A 1 186 ? -18.809 -13.962 39.663 1.00 80.50 186 ASP A CA 1
ATOM 1521 C C . ASP A 1 186 ? -19.175 -14.874 38.479 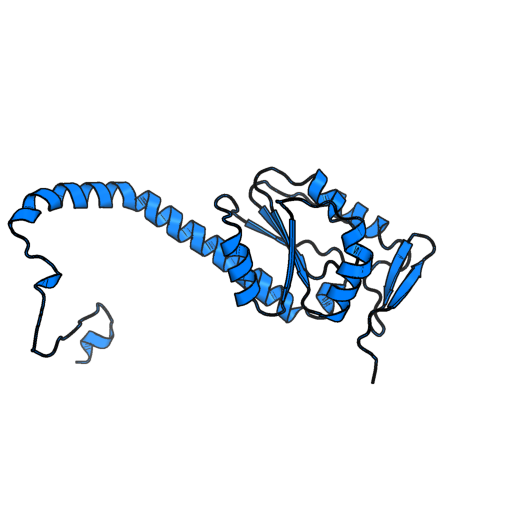1.00 80.50 186 ASP A C 1
ATOM 1523 O O . ASP A 1 186 ? -19.760 -15.945 38.659 1.00 80.50 186 ASP A O 1
ATOM 1527 N N . VAL A 1 187 ? -18.820 -14.458 37.266 1.00 80.31 187 VAL A N 1
ATOM 1528 C CA . VAL A 1 187 ? -18.969 -15.251 36.041 1.00 80.31 187 VAL A CA 1
ATOM 1529 C C . VAL A 1 187 ? -18.224 -16.583 36.153 1.00 80.31 187 VAL A C 1
ATOM 1531 O O . VAL A 1 187 ? -18.682 -17.581 35.606 1.00 80.31 187 VAL A O 1
ATOM 1534 N N . SER A 1 188 ? -17.133 -16.647 36.922 1.00 79.00 188 SER A N 1
ATOM 1535 C CA . SER A 1 188 ? -16.421 -17.899 37.214 1.00 79.00 188 SER A CA 1
ATOM 1536 C C . SER A 1 188 ? -17.302 -18.948 37.913 1.00 79.00 188 SER A C 1
ATOM 1538 O O . SER A 1 188 ? -17.075 -20.149 37.768 1.00 79.00 188 SER A O 1
ATOM 1540 N N . SER A 1 189 ? -18.353 -18.513 38.620 1.00 78.88 189 SER A N 1
ATOM 1541 C CA . SER A 1 189 ? -19.336 -19.396 39.261 1.00 78.88 189 SER A CA 1
ATOM 1542 C C . SER A 1 189 ? -20.409 -19.926 38.300 1.00 78.88 189 SER A C 1
ATOM 1544 O O . SER A 1 189 ? -21.207 -20.790 38.675 1.00 78.88 189 SER A O 1
ATOM 1546 N N . LEU A 1 190 ? -20.432 -19.436 37.057 1.00 78.06 190 LEU A N 1
ATOM 1547 C CA . LEU A 1 190 ? -21.395 -19.811 36.028 1.00 78.06 190 LEU A CA 1
ATOM 1548 C C . LEU A 1 190 ? -20.973 -21.141 35.377 1.00 78.06 190 LEU A C 1
ATOM 1550 O O . LEU A 1 190 ? -20.496 -21.199 34.249 1.00 78.06 190 LEU A O 1
ATOM 1554 N N . SER A 1 191 ? -21.131 -22.232 36.128 1.00 79.56 191 SER A N 1
ATOM 1555 C CA . SER A 1 191 ? -20.864 -23.603 35.683 1.00 79.56 191 SER A CA 1
ATOM 1556 C C . SER A 1 191 ? -22.171 -24.388 35.602 1.00 79.56 191 SER A C 1
ATOM 1558 O O . SER A 1 191 ? -22.877 -24.553 36.599 1.00 79.56 191 SER A O 1
ATOM 1560 N N . ILE A 1 192 ? -22.514 -24.872 34.408 1.00 81.00 192 ILE A N 1
ATOM 1561 C CA . ILE A 1 192 ? -23.774 -25.574 34.147 1.00 81.00 192 ILE A CA 1
ATOM 1562 C C . ILE A 1 192 ? -23.445 -26.934 33.526 1.00 81.00 192 ILE A C 1
ATOM 1564 O O . ILE A 1 192 ? -22.808 -27.011 32.484 1.00 81.00 192 ILE A O 1
ATOM 1568 N N . LYS A 1 193 ? -23.885 -28.021 34.175 1.00 85.62 193 LYS A N 1
ATOM 1569 C CA . LYS A 1 193 ? -23.715 -29.409 33.686 1.00 85.62 193 LYS A CA 1
ATOM 1570 C C . LYS A 1 193 ? -24.853 -29.884 32.772 1.00 85.62 193 LYS A C 1
ATOM 1572 O O . LYS A 1 193 ? -24.851 -31.024 32.321 1.00 85.62 193 LYS A O 1
ATOM 1577 N N . LYS A 1 194 ? -25.862 -29.040 32.572 1.00 86.75 194 LYS A N 1
ATOM 1578 C CA . LYS A 1 194 ? -27.027 -29.302 31.722 1.00 86.75 194 LYS A CA 1
ATOM 1579 C C . LYS A 1 194 ? -26.762 -28.780 30.305 1.00 86.75 194 LYS A C 1
ATOM 1581 O O . LYS A 1 194 ? -25.988 -27.832 30.170 1.00 86.75 194 LYS A O 1
ATOM 1586 N N . PRO A 1 195 ? -27.399 -29.357 29.272 1.00 85.56 195 PRO A N 1
ATOM 1587 C CA . PRO A 1 195 ? -27.303 -28.830 27.916 1.00 85.56 195 PRO A CA 1
ATOM 1588 C C . PRO A 1 195 ? -27.750 -27.365 27.878 1.00 85.56 195 PRO A C 1
ATOM 1590 O O . PRO A 1 195 ? -28.740 -26.990 28.508 1.00 85.56 195 PRO A O 1
ATOM 1593 N N . ILE A 1 196 ? -26.989 -26.546 27.157 1.00 86.44 196 ILE A N 1
ATOM 1594 C CA . ILE A 1 196 ? -27.249 -25.118 26.983 1.00 86.44 196 ILE A CA 1
ATOM 1595 C C . ILE A 1 196 ? -27.919 -24.941 25.624 1.00 86.44 196 ILE A C 1
ATOM 1597 O O . ILE A 1 196 ? -27.353 -25.325 24.603 1.00 86.44 196 ILE A O 1
ATOM 1601 N N . LEU A 1 197 ? -29.110 -24.349 25.618 1.00 85.81 197 LEU A N 1
ATOM 1602 C CA . LEU A 1 197 ? -29.764 -23.891 24.400 1.00 85.81 197 LEU A CA 1
ATOM 1603 C C . LEU A 1 197 ? -29.418 -22.415 24.197 1.00 85.81 197 LEU A C 1
ATOM 1605 O O . LEU A 1 197 ? -29.760 -21.577 25.031 1.00 85.81 197 LEU A O 1
ATOM 1609 N N . ILE A 1 198 ? -28.726 -22.103 23.105 1.00 84.44 198 ILE A N 1
ATOM 1610 C CA . ILE A 1 198 ? -28.419 -20.726 22.716 1.00 84.44 198 ILE A CA 1
ATOM 1611 C C . ILE A 1 198 ? -29.415 -20.332 21.635 1.00 84.44 198 ILE A C 1
ATOM 1613 O O . ILE A 1 198 ? -29.392 -20.872 20.532 1.00 84.44 198 ILE A O 1
ATOM 1617 N N . VAL A 1 199 ? -30.291 -19.393 21.972 1.00 83.44 199 VAL A N 1
ATOM 1618 C CA . VAL A 1 199 ? -31.332 -18.886 21.080 1.00 83.44 199 VAL A CA 1
ATOM 1619 C C . VAL A 1 199 ? -30.885 -17.525 20.559 1.00 83.44 199 VAL A C 1
ATOM 1621 O O . VAL A 1 199 ? -30.772 -16.569 21.324 1.00 83.44 199 VAL A O 1
ATOM 1624 N N . GLY A 1 200 ? -30.591 -17.446 19.264 1.00 82.88 200 GLY A N 1
ATOM 1625 C CA . GLY A 1 200 ? -30.349 -16.179 18.577 1.00 82.88 200 GLY A CA 1
ATOM 1626 C C . GLY A 1 200 ? -31.646 -15.594 18.020 1.00 82.88 200 GLY A C 1
ATOM 1627 O O . GLY A 1 200 ? -32.616 -16.315 17.811 1.00 82.88 200 GLY A O 1
ATOM 1628 N N . ALA A 1 201 ? -31.648 -14.300 17.704 1.00 81.69 201 ALA A N 1
ATOM 1629 C CA . ALA A 1 201 ? -32.759 -13.633 17.013 1.00 81.69 201 ALA A CA 1
ATOM 1630 C C . ALA A 1 201 ? -32.778 -13.938 15.496 1.00 81.69 201 ALA A C 1
ATOM 1632 O O . ALA A 1 201 ? -32.977 -13.047 14.674 1.00 81.69 201 ALA A O 1
ATOM 1633 N N . GLY A 1 202 ? -32.464 -15.179 15.117 1.00 79.69 202 GLY A N 1
ATOM 1634 C CA . GLY A 1 202 ? -32.436 -15.614 13.725 1.00 79.69 202 GLY A CA 1
ATOM 1635 C C . GLY A 1 202 ? -33.827 -16.050 13.250 1.00 79.69 202 GLY A C 1
ATOM 1636 O O . GLY A 1 202 ? -34.565 -16.635 14.037 1.00 79.69 202 GLY A O 1
ATOM 1637 N N . PRO A 1 203 ? -34.180 -15.830 11.974 1.00 66.81 203 PRO A N 1
ATOM 1638 C CA . PRO A 1 203 ? -35.489 -16.206 11.426 1.00 66.81 203 PRO A CA 1
ATOM 1639 C C . PRO A 1 203 ? -35.745 -17.724 11.429 1.00 66.81 203 PRO A C 1
ATOM 1641 O O . PRO A 1 203 ? -36.886 -18.156 11.477 1.00 66.81 203 PRO A O 1
ATOM 1644 N N . SER A 1 204 ? -34.695 -18.547 11.471 1.00 67.94 204 SER A N 1
ATOM 1645 C CA . SER A 1 204 ? -34.772 -20.012 11.592 1.00 67.94 204 SER A CA 1
ATOM 1646 C C . SER A 1 204 ? -35.281 -20.517 12.955 1.00 67.94 204 SER A C 1
ATOM 1648 O O . SER A 1 204 ? -35.330 -21.726 13.186 1.00 67.94 204 SER A O 1
ATOM 1650 N N . LEU A 1 205 ? -35.649 -19.608 13.864 1.00 63.84 205 LEU A N 1
ATOM 1651 C CA . LEU A 1 205 ? -36.312 -19.937 15.122 1.00 63.84 205 LEU A CA 1
ATOM 1652 C C . LEU A 1 205 ? -37.814 -20.210 14.963 1.00 63.84 205 LEU A C 1
ATOM 1654 O O . LEU A 1 205 ? -38.405 -20.796 15.859 1.00 63.84 205 LEU A O 1
ATOM 1658 N N . GLU A 1 206 ? -38.429 -19.785 13.856 1.00 64.56 206 GLU A N 1
ATOM 1659 C CA . GLU A 1 206 ? -39.865 -19.994 13.613 1.00 64.56 206 GLU A CA 1
ATOM 1660 C C . GLU A 1 206 ? -40.191 -21.427 13.144 1.00 64.56 206 GLU A C 1
ATOM 1662 O O . GLU A 1 206 ? -41.341 -21.849 13.227 1.00 64.56 206 GLU A O 1
ATOM 1667 N N . ASP A 1 207 ? -39.174 -22.190 12.721 1.00 59.94 207 ASP A N 1
ATOM 1668 C CA . ASP A 1 207 ? -39.305 -23.547 12.168 1.00 59.94 207 ASP A CA 1
ATOM 1669 C C . ASP A 1 207 ? -38.957 -24.685 13.166 1.00 59.94 207 ASP A C 1
ATOM 1671 O O . ASP A 1 207 ? -38.928 -25.851 12.765 1.00 59.94 207 ASP A O 1
ATOM 1675 N N . ASN A 1 208 ? -38.670 -24.385 14.447 1.00 57.03 208 ASN A N 1
ATOM 1676 C CA . ASN A 1 208 ? -38.327 -25.369 15.500 1.00 57.03 208 ASN A CA 1
ATOM 1677 C C . ASN A 1 208 ? -39.218 -25.240 16.741 1.00 57.03 208 ASN A C 1
ATOM 1679 O O . ASN A 1 208 ? -39.500 -26.291 17.361 1.00 57.03 208 ASN A O 1
#

Radius of gyration: 25.09 Å; chains: 1; bounding box: 60×47×70 Å

Sequence (208 aa):
MYSNIPLLKKTGRGQNVQYGDIFLYSTIDPEGSVLKRIERIDIKADTLVFIPSPVLGYGVNKLLKNIPPGTHIFCVEADEQLMKLFIEYGSREISADNRLSIIRTSDPAAAVNYFKGLKFNSIRRIQTIYLSRGYQLYREAYDSIEKALEETIEHYWQNRITLINMNSLWIKNIIDNLQYIYKCRDVSSLSIKKPILIVGAGPSLEDN

Foldseek 3Di:
DQPQAWDWDDAPAGIWIDGRNDTFADNHHRQVVLCVVVVPDDADALEEEEEEQCQLVRCVQVCVVPHDHNYAYEYEYADPNSVVNNVVHRCVPPDDDLSYDYDYHLDLVVLVVVVVVSPRPRRQYYDYDYSTNSCVVNVVSSVSNRVSNGVSNVVSVVVVVVCVVCVVVVVVVCVVCVVCVVVDDDPVPPDDPDDDDDDDPDPCVVVD

Secondary structure (DSSP, 8-state):
------EEEEETTEEEEEETTEESS-SS-HHHHHHHHHTT----SSEEEEEE--TT-TTHHHHHHHPPTT-EEEEEE--HHHHHHIIIIITTTSPP-TTEEEEE-S-HHHHHHHHHHT--SS--EEEE---SSGGGTSHHHHHHHHHHHHHHHHHHHHHHHHHHHHHHHHHHHHHHHHTTGGGPPPGGG----SPPP---S-GGGTT-

pLDDT: mean 89.74, std 9.52, range [37.5, 98.56]